Protein AF-A0A940P069-F1 (afdb_monomer)

Structure (mmCIF, N/CA/C/O backbone):
data_AF-A0A940P069-F1
#
_entry.id   AF-A0A940P069-F1
#
loop_
_atom_site.group_PDB
_atom_site.id
_atom_site.type_symbol
_atom_site.label_atom_id
_atom_site.label_alt_id
_atom_site.label_comp_id
_atom_site.label_asym_id
_atom_site.label_entity_id
_atom_site.label_seq_id
_atom_site.pdbx_PDB_ins_code
_atom_site.Cartn_x
_atom_site.Cartn_y
_atom_site.Cartn_z
_atom_site.occupancy
_atom_site.B_iso_or_equiv
_atom_site.auth_seq_id
_atom_site.auth_comp_id
_atom_site.auth_asym_id
_atom_site.auth_atom_id
_atom_site.pdbx_PDB_model_num
ATOM 1 N N . MET A 1 1 ? -41.173 27.209 -2.958 1.00 56.75 1 MET A N 1
ATOM 2 C CA . MET A 1 1 ? -40.436 26.795 -1.743 1.00 56.75 1 MET A CA 1
ATOM 3 C C . MET A 1 1 ? -39.091 26.261 -2.199 1.00 56.75 1 MET A C 1
ATOM 5 O O . MET A 1 1 ? -39.078 25.424 -3.093 1.00 56.75 1 MET A O 1
ATOM 9 N N . ALA A 1 2 ? -37.978 26.796 -1.698 1.00 67.75 2 ALA A N 1
ATOM 10 C CA . ALA A 1 2 ? -36.657 26.300 -2.080 1.00 67.75 2 ALA A CA 1
ATOM 11 C C . ALA A 1 2 ? -36.458 24.897 -1.489 1.00 67.75 2 ALA A C 1
ATOM 13 O O . ALA A 1 2 ? -36.618 24.716 -0.285 1.00 67.75 2 ALA A O 1
ATOM 14 N N . MET A 1 3 ? -36.148 23.907 -2.328 1.00 81.44 3 MET A N 1
ATOM 15 C CA . MET A 1 3 ? -35.826 22.562 -1.851 1.00 81.44 3 MET A CA 1
ATOM 16 C C . MET A 1 3 ? -34.442 22.586 -1.188 1.00 81.44 3 MET A C 1
ATOM 18 O O . MET A 1 3 ? -33.431 22.868 -1.840 1.00 81.44 3 MET A O 1
ATOM 22 N N . THR A 1 4 ? -34.396 22.307 0.113 1.00 90.19 4 THR A N 1
ATOM 23 C CA . THR A 1 4 ? -33.165 22.208 0.907 1.00 90.19 4 THR A CA 1
ATOM 24 C C . THR A 1 4 ? -32.932 20.762 1.351 1.00 90.19 4 THR A C 1
ATOM 26 O O . THR A 1 4 ? -33.864 19.968 1.470 1.00 90.19 4 THR A O 1
ATOM 29 N N . LYS A 1 5 ? -31.667 20.400 1.572 1.00 89.12 5 LYS A N 1
ATOM 30 C CA . LYS A 1 5 ? -31.227 19.139 2.190 1.00 89.12 5 LYS A CA 1
ATOM 31 C C . LYS A 1 5 ? -30.410 19.451 3.445 1.00 89.12 5 LYS A C 1
ATOM 33 O O . LYS A 1 5 ? -29.919 20.568 3.592 1.00 89.12 5 LYS A O 1
ATOM 38 N N . ARG A 1 6 ? -30.238 18.485 4.350 1.00 91.81 6 ARG A N 1
ATOM 39 C CA . ARG A 1 6 ? -29.298 18.625 5.476 1.00 91.81 6 ARG A CA 1
ATOM 40 C C . ARG A 1 6 ? -27.901 18.175 5.064 1.00 91.81 6 ARG A C 1
ATOM 42 O O . ARG A 1 6 ? -27.754 17.159 4.390 1.00 91.81 6 ARG A O 1
ATOM 49 N N . CYS A 1 7 ? -26.889 18.929 5.481 1.00 91.00 7 CYS A N 1
ATOM 50 C CA . CYS A 1 7 ? -25.493 18.536 5.353 1.00 91.00 7 CYS A CA 1
ATOM 51 C C . CYS A 1 7 ? -25.228 17.259 6.164 1.00 91.00 7 CYS A C 1
ATOM 53 O O . CYS A 1 7 ? -25.548 17.219 7.351 1.00 91.00 7 CYS A O 1
ATOM 55 N N . LYS A 1 8 ? -24.602 16.250 5.545 1.00 87.75 8 LYS A N 1
ATOM 56 C CA . LYS A 1 8 ? -24.243 14.979 6.207 1.00 87.75 8 LYS A CA 1
ATOM 57 C C . LYS A 1 8 ? -23.208 15.140 7.330 1.00 87.75 8 LYS A C 1
ATOM 59 O O . LYS A 1 8 ? -23.150 14.289 8.201 1.00 87.75 8 LYS A O 1
ATOM 64 N N . ASN A 1 9 ? -22.408 16.210 7.292 1.00 91.25 9 ASN A N 1
ATOM 65 C CA . ASN A 1 9 ? -21.343 16.452 8.267 1.00 91.25 9 ASN A CA 1
ATOM 66 C C . ASN A 1 9 ? -21.812 17.365 9.415 1.00 91.25 9 ASN A C 1
ATOM 68 O O . ASN A 1 9 ? -21.887 16.945 10.559 1.00 91.25 9 ASN A O 1
ATOM 72 N N . CYS A 1 10 ? -22.206 18.610 9.113 1.00 93.62 10 CYS A N 1
ATOM 73 C CA . CYS A 1 10 ? -22.556 19.599 10.145 1.00 93.62 10 CYS A CA 1
ATOM 74 C C . CYS A 1 10 ? -24.064 19.762 10.412 1.00 93.62 10 CYS A C 1
ATOM 76 O O . CYS A 1 10 ? -24.461 20.601 11.215 1.00 93.62 10 CYS A O 1
ATOM 78 N N . GLY A 1 11 ? -24.933 19.033 9.704 1.00 90.31 11 GLY A N 1
ATOM 79 C CA . GLY A 1 11 ? -26.385 19.056 9.929 1.00 90.31 11 GLY A CA 1
ATOM 80 C C . GLY A 1 11 ? -27.135 20.301 9.433 1.00 90.31 11 GLY A C 1
ATOM 81 O O . GLY A 1 11 ? -28.368 20.323 9.479 1.00 90.31 11 GLY A O 1
ATOM 82 N N . GLN A 1 12 ? -26.440 21.320 8.922 1.00 93.06 12 GLN A N 1
ATOM 83 C CA . GLN A 1 12 ? -27.069 22.559 8.456 1.00 93.06 12 GLN A CA 1
ATOM 84 C C . GLN A 1 12 ? -27.908 22.362 7.186 1.00 93.06 12 GLN A C 1
ATOM 86 O O . GLN A 1 12 ? -27.592 21.530 6.335 1.00 93.06 12 GLN A O 1
ATOM 91 N N . GLN A 1 13 ? -28.975 23.154 7.046 1.00 93.50 13 GLN A N 1
ATOM 92 C CA . GLN A 1 13 ? -29.781 23.198 5.828 1.00 93.50 13 GLN A CA 1
ATOM 93 C C . GLN A 1 13 ? -29.011 23.891 4.702 1.00 93.50 13 GLN A C 1
ATOM 95 O O . GLN A 1 13 ? -28.586 25.036 4.833 1.00 93.50 13 GLN A O 1
ATOM 100 N N . ILE A 1 14 ? -28.854 23.184 3.591 1.00 91.50 14 ILE A N 1
ATOM 101 C CA . ILE A 1 14 ? -28.134 23.617 2.395 1.00 91.50 14 ILE A CA 1
ATOM 102 C C . ILE A 1 14 ? -29.028 23.398 1.164 1.00 91.50 14 ILE A C 1
ATOM 104 O O . ILE A 1 14 ? -29.938 22.566 1.210 1.00 91.50 14 ILE A O 1
ATOM 108 N N . PRO A 1 15 ? -28.814 24.107 0.045 1.00 88.81 15 PRO A N 1
ATOM 109 C CA . PRO A 1 15 ? -29.609 23.881 -1.160 1.00 88.81 15 PRO A CA 1
ATOM 110 C C . PRO A 1 15 ? -29.412 22.454 -1.701 1.00 88.81 15 PRO A C 1
ATOM 112 O O . PRO A 1 15 ? -28.310 21.902 -1.638 1.00 88.81 15 PRO A O 1
ATOM 115 N N . PHE A 1 16 ? -30.475 21.842 -2.239 1.00 84.69 16 PHE A N 1
ATOM 116 C CA . PHE A 1 16 ? -30.477 20.427 -2.656 1.00 84.69 16 PHE A CA 1
ATOM 117 C C . PHE A 1 16 ? -29.347 20.081 -3.657 1.00 84.69 16 PHE A C 1
ATOM 119 O O . PHE A 1 16 ? -28.760 19.000 -3.586 1.00 84.69 16 PHE A O 1
ATOM 126 N N . GLY A 1 17 ? -28.955 21.038 -4.508 1.00 82.00 17 GLY A N 1
ATOM 127 C CA . GLY A 1 17 ? -27.870 20.907 -5.492 1.00 82.00 17 GLY A CA 1
ATOM 128 C C . GLY A 1 17 ? -26.460 21.282 -5.014 1.00 82.00 17 GLY A C 1
ATOM 129 O O . GLY A 1 17 ? -25.530 21.247 -5.815 1.00 82.00 17 GLY A O 1
ATOM 130 N N . ALA A 1 18 ? -26.261 21.654 -3.743 1.00 85.06 18 ALA A N 1
ATOM 131 C CA . ALA A 1 18 ? -24.928 21.995 -3.245 1.00 85.06 18 ALA A CA 1
ATOM 132 C C . ALA A 1 18 ? -23.994 20.775 -3.305 1.00 85.06 18 ALA A C 1
ATOM 134 O O . ALA A 1 18 ? -24.302 19.743 -2.697 1.00 85.06 18 ALA A O 1
ATOM 135 N N . LYS A 1 19 ? -22.865 20.915 -4.020 1.00 88.62 19 LYS A N 1
ATOM 136 C CA . LYS A 1 19 ? -21.765 19.933 -4.057 1.00 88.62 19 LYS A CA 1
ATOM 137 C C . LYS A 1 19 ? -20.900 19.990 -2.804 1.00 88.62 19 LYS A C 1
ATOM 139 O O . LYS A 1 19 ? -20.388 18.961 -2.391 1.00 88.62 19 LYS A O 1
ATOM 144 N N . ASN A 1 20 ? -20.792 21.159 -2.177 1.00 91.38 20 ASN A N 1
ATOM 145 C CA . ASN A 1 20 ? -20.028 21.383 -0.955 1.00 91.38 20 ASN A CA 1
ATOM 146 C C . ASN A 1 20 ? -20.900 22.142 0.043 1.00 91.38 20 ASN A C 1
ATOM 148 O O . ASN A 1 20 ? -21.711 22.989 -0.342 1.00 91.38 20 ASN A O 1
ATOM 152 N N . CYS A 1 21 ? -20.757 21.825 1.325 1.00 92.25 21 CYS A N 1
ATOM 153 C CA . CYS A 1 21 ? -21.440 22.554 2.381 1.00 92.25 21 CYS A CA 1
ATOM 154 C C . CYS A 1 21 ? -20.807 23.948 2.544 1.00 92.25 21 CYS A C 1
ATOM 156 O O . CYS A 1 21 ? -19.619 24.018 2.850 1.00 92.25 21 CYS A O 1
ATOM 158 N N . PRO A 1 22 ? -21.569 25.052 2.425 1.00 90.94 22 PRO A N 1
ATOM 159 C CA . PRO A 1 22 ? -21.029 26.400 2.602 1.00 90.94 22 PRO A CA 1
ATOM 160 C C . PRO A 1 22 ? -20.608 26.704 4.046 1.00 90.94 22 PRO A C 1
ATOM 162 O O . PRO A 1 22 ? -19.875 27.657 4.264 1.00 90.94 22 PRO A O 1
ATOM 165 N N . ASN A 1 23 ? -21.065 25.919 5.028 1.00 93.25 23 ASN A N 1
ATOM 166 C CA . ASN A 1 23 ? -20.698 26.126 6.429 1.00 93.25 23 ASN A CA 1
ATOM 167 C C . ASN A 1 23 ? -19.453 25.329 6.853 1.00 93.25 23 ASN A C 1
ATOM 169 O O . ASN A 1 23 ? -18.627 25.831 7.598 1.00 93.25 23 ASN A O 1
ATOM 173 N N . CYS A 1 24 ? -19.307 24.081 6.397 1.00 93.31 24 CYS A N 1
ATOM 174 C CA . CYS A 1 24 ? -18.240 23.193 6.881 1.00 93.31 24 CYS A CA 1
ATOM 175 C C . CYS A 1 24 ? -17.318 22.652 5.780 1.00 93.31 24 CYS A C 1
ATOM 177 O O . CYS A 1 24 ? -16.541 21.741 6.038 1.00 93.31 24 CYS A O 1
ATOM 179 N N . GLY A 1 25 ? -17.470 23.096 4.530 1.00 89.12 25 GLY A N 1
ATOM 180 C CA . GLY A 1 25 ? -16.648 22.675 3.385 1.00 89.12 25 GLY A CA 1
ATOM 181 C C . GLY A 1 25 ? -16.895 21.250 2.865 1.00 89.12 25 GLY A C 1
ATOM 182 O O . GLY A 1 25 ? -16.606 20.967 1.704 1.00 89.12 25 GLY A O 1
ATOM 183 N N . ALA A 1 26 ? -17.485 20.367 3.677 1.00 90.25 26 ALA A N 1
ATOM 184 C CA . ALA A 1 26 ? -17.661 18.951 3.352 1.00 90.25 26 ALA A CA 1
ATOM 185 C C . ALA A 1 26 ? -18.445 18.717 2.051 1.00 90.25 26 ALA A C 1
ATOM 187 O O . ALA A 1 26 ? -19.519 19.295 1.841 1.00 90.25 26 ALA A O 1
ATOM 188 N N . GLN A 1 27 ? -17.945 17.811 1.213 1.00 88.56 27 GLN A N 1
ATOM 189 C CA . GLN A 1 27 ? -18.572 17.434 -0.049 1.00 88.56 27 GLN A CA 1
ATOM 190 C C . GLN A 1 27 ? -19.879 16.656 0.184 1.00 88.56 27 GLN A C 1
ATOM 192 O O . GLN A 1 27 ? -20.005 15.840 1.094 1.00 88.56 27 GLN A O 1
ATOM 197 N N . GLN A 1 28 ? -20.890 16.942 -0.629 1.00 86.50 28 GLN A N 1
ATOM 198 C CA . GLN A 1 28 ? -22.255 16.437 -0.529 1.00 86.50 28 GLN A CA 1
ATOM 199 C C . GLN A 1 28 ? -22.619 15.732 -1.841 1.00 86.50 28 GLN A C 1
ATOM 201 O O . GLN A 1 28 ? -23.452 16.221 -2.608 1.00 86.50 28 GLN A O 1
ATOM 206 N N . SER A 1 29 ? -21.979 14.593 -2.124 1.00 73.88 29 SER A N 1
ATOM 207 C CA . SER A 1 29 ? -22.311 13.770 -3.292 1.00 73.88 29 SER A CA 1
ATOM 208 C C . SER A 1 29 ? -23.760 13.271 -3.188 1.00 73.88 29 SER A C 1
ATOM 210 O O . SER A 1 29 ? -24.195 12.708 -2.176 1.00 73.88 29 SER A O 1
ATOM 212 N N . SER A 1 30 ? -24.544 13.573 -4.223 1.00 62.81 30 SER A N 1
ATOM 213 C CA . SER A 1 30 ? -25.997 13.377 -4.276 1.00 62.81 30 SER A CA 1
ATOM 214 C C . SER A 1 30 ? -26.419 12.421 -5.388 1.00 62.81 30 SER A C 1
ATOM 216 O O . SER A 1 30 ? -27.476 12.615 -5.982 1.00 62.81 30 SER A O 1
ATOM 218 N N . PHE A 1 31 ? -25.603 11.414 -5.698 1.00 54.50 31 PHE A N 1
ATOM 219 C CA . PHE A 1 31 ? -25.987 10.396 -6.670 1.00 54.50 31 PHE A CA 1
ATOM 220 C C . PHE A 1 31 ? -26.530 9.153 -5.950 1.00 54.50 31 PHE A C 1
ATOM 222 O O . PHE A 1 31 ? -25.787 8.516 -5.202 1.00 54.50 31 PHE A O 1
ATOM 229 N N . PRO A 1 32 ? -27.818 8.804 -6.120 1.00 51.28 32 PRO A N 1
ATOM 230 C CA . PRO A 1 32 ? -28.366 7.555 -5.615 1.00 51.28 32 PRO A CA 1
ATOM 231 C C . PRO A 1 32 ? -27.865 6.405 -6.500 1.00 51.28 32 PRO A C 1
ATOM 233 O O . PRO A 1 32 ? -28.444 6.101 -7.540 1.00 51.28 32 PRO A O 1
ATOM 236 N N . ILE A 1 33 ? -26.778 5.757 -6.080 1.00 54.91 33 ILE A N 1
ATOM 237 C CA . ILE A 1 33 ? -26.143 4.621 -6.781 1.00 54.91 33 ILE A CA 1
ATOM 238 C C . ILE A 1 33 ? -27.115 3.423 -6.936 1.00 54.91 33 ILE A C 1
ATOM 240 O O . ILE A 1 33 ? -26.958 2.590 -7.825 1.00 54.91 33 ILE A O 1
ATOM 244 N N . GLY A 1 34 ? -28.194 3.375 -6.146 1.00 48.56 34 GLY A N 1
ATOM 245 C CA . GLY A 1 34 ? -29.148 2.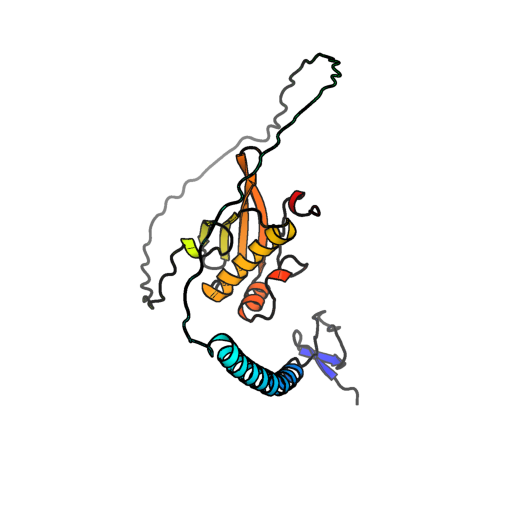261 -6.117 1.00 48.56 34 GLY A CA 1
ATOM 246 C C . GLY A 1 34 ? -30.014 2.042 -7.369 1.00 48.56 34 GLY A C 1
ATOM 247 O O . GLY A 1 34 ? -30.558 0.954 -7.518 1.00 48.56 34 GLY A O 1
ATOM 248 N N . CYS A 1 35 ? -30.155 3.009 -8.287 1.00 47.75 35 CYS A N 1
ATOM 249 C CA . CYS A 1 35 ? -31.007 2.830 -9.481 1.00 47.75 35 CYS A CA 1
ATOM 250 C C . CYS A 1 35 ? -30.290 2.232 -10.703 1.00 47.75 35 CYS A C 1
ATOM 252 O O . CYS A 1 35 ? -30.957 1.701 -11.587 1.00 47.75 35 CYS A O 1
ATOM 254 N N . ILE A 1 36 ? -28.955 2.282 -10.772 1.00 51.97 36 ILE A N 1
ATOM 255 C CA . ILE A 1 36 ? -28.220 1.775 -11.948 1.00 51.97 36 ILE A CA 1
ATOM 256 C C . ILE A 1 36 ? -28.041 0.249 -11.859 1.00 51.97 36 ILE A C 1
ATOM 258 O O . ILE A 1 36 ? -28.160 -0.454 -12.861 1.00 51.97 36 ILE A O 1
ATOM 262 N N . ILE A 1 37 ? -27.869 -0.282 -10.644 1.00 52.88 37 ILE A N 1
ATOM 263 C CA . ILE A 1 37 ? -27.669 -1.721 -10.406 1.00 52.88 37 ILE A CA 1
ATOM 264 C C . ILE A 1 37 ? -28.946 -2.523 -10.721 1.00 52.88 37 ILE A C 1
ATOM 266 O O . ILE A 1 37 ? -28.871 -3.602 -11.305 1.00 52.88 37 ILE A O 1
ATOM 270 N N . ALA A 1 38 ? -30.131 -1.967 -10.439 1.00 51.09 38 ALA A N 1
ATOM 271 C CA . ALA A 1 38 ? -31.405 -2.626 -10.740 1.00 51.09 38 ALA A CA 1
ATOM 272 C C . ALA A 1 38 ? -31.657 -2.807 -12.253 1.00 51.09 38 ALA A C 1
ATOM 274 O O . ALA A 1 38 ? -32.272 -3.792 -12.658 1.00 51.09 38 ALA A O 1
ATOM 275 N N . LEU A 1 39 ? -31.155 -1.897 -13.098 1.00 51.94 39 LEU A N 1
ATOM 276 C CA . LEU A 1 39 ? -31.305 -1.994 -14.556 1.00 51.94 39 LEU A CA 1
ATOM 277 C C . LEU A 1 39 ? -30.260 -2.914 -15.207 1.00 51.94 39 LEU A C 1
ATOM 279 O O . LEU A 1 39 ? -30.564 -3.553 -16.213 1.00 51.94 39 LEU A O 1
ATOM 283 N N . ALA A 1 40 ? -29.064 -3.045 -14.625 1.00 53.38 40 ALA A N 1
ATOM 284 C CA . ALA A 1 40 ? -28.020 -3.932 -15.147 1.00 53.38 40 ALA A CA 1
ATOM 285 C C . ALA A 1 40 ? -28.358 -5.427 -14.962 1.00 53.38 40 ALA A C 1
ATOM 287 O O . ALA A 1 40 ? -28.120 -6.236 -15.860 1.00 53.38 40 ALA A O 1
ATOM 288 N N . ILE A 1 41 ? -28.977 -5.799 -13.835 1.00 56.75 41 ILE A N 1
ATOM 289 C CA . ILE A 1 41 ? -29.299 -7.204 -13.519 1.00 56.75 41 ILE A CA 1
ATOM 290 C C . ILE A 1 41 ? -30.417 -7.749 -14.428 1.00 56.75 41 ILE A C 1
ATOM 292 O O . ILE A 1 41 ? -30.358 -8.901 -14.858 1.00 56.75 41 ILE A O 1
ATOM 296 N N . ALA A 1 42 ? -31.401 -6.922 -14.795 1.00 58.31 42 ALA A N 1
ATOM 297 C CA . ALA A 1 42 ? -32.500 -7.339 -15.671 1.00 58.31 42 ALA A CA 1
ATOM 298 C C . ALA A 1 42 ? -32.050 -7.630 -17.119 1.00 58.31 42 ALA A C 1
ATOM 300 O O . ALA A 1 42 ? -32.645 -8.474 -17.787 1.00 58.31 42 ALA A O 1
ATOM 301 N N . ALA A 1 43 ? -30.986 -6.972 -17.597 1.00 58.25 43 ALA A N 1
ATOM 302 C CA . ALA A 1 43 ? -30.452 -7.173 -18.946 1.00 58.25 43 ALA A CA 1
ATOM 303 C C . ALA A 1 43 ? -29.447 -8.338 -19.044 1.00 58.25 43 ALA A C 1
ATOM 305 O O . ALA A 1 43 ? -29.304 -8.927 -20.113 1.00 58.25 43 ALA A O 1
ATOM 306 N N . ALA A 1 44 ? -28.775 -8.710 -17.947 1.00 61.28 44 ALA A N 1
ATOM 307 C CA . ALA A 1 44 ? -27.755 -9.764 -17.950 1.00 61.28 44 ALA A CA 1
ATOM 308 C C . ALA A 1 44 ? -28.340 -11.191 -17.978 1.00 61.28 44 ALA A C 1
ATOM 310 O O . ALA A 1 44 ? -27.784 -12.074 -18.632 1.00 61.28 44 ALA A O 1
ATOM 311 N N . LEU A 1 45 ? -29.486 -11.423 -17.327 1.00 70.75 45 LEU A N 1
ATOM 312 C CA . LEU A 1 45 ? -30.131 -12.743 -17.256 1.00 70.75 45 LEU A CA 1
ATOM 313 C C . LEU A 1 45 ? -30.478 -13.367 -18.628 1.00 70.75 45 LEU A C 1
ATOM 315 O O . LEU A 1 45 ? -30.149 -14.538 -18.832 1.00 70.75 45 LEU A O 1
ATOM 319 N N . PRO A 1 46 ? -31.075 -12.646 -19.602 1.00 73.75 46 PRO A N 1
ATOM 320 C CA . PRO A 1 46 ? -31.337 -13.224 -20.923 1.00 73.75 46 PRO A CA 1
ATOM 321 C C . PRO A 1 46 ? -30.057 -13.462 -21.745 1.00 73.75 46 PRO A C 1
ATOM 323 O O . PRO A 1 46 ? -30.009 -14.409 -22.530 1.00 73.75 46 PRO A O 1
ATOM 326 N N . ILE A 1 47 ? -29.005 -12.657 -21.548 1.00 78.81 47 ILE A N 1
ATOM 327 C CA . ILE A 1 47 ? -27.724 -12.796 -22.264 1.00 78.81 47 ILE A CA 1
ATOM 328 C C . ILE A 1 47 ? -26.977 -14.050 -21.790 1.00 78.81 47 ILE A C 1
ATOM 330 O O . ILE A 1 47 ? -26.487 -14.826 -22.611 1.00 78.81 47 ILE A O 1
ATOM 334 N N . ILE A 1 48 ? -26.953 -14.296 -20.477 1.00 81.19 48 ILE A N 1
ATOM 335 C CA . ILE A 1 48 ? -26.344 -15.498 -19.888 1.00 81.19 48 ILE A CA 1
ATOM 336 C C . ILE A 1 48 ? -27.095 -16.760 -20.343 1.00 81.19 48 ILE A C 1
ATOM 338 O O . ILE A 1 48 ? -26.465 -17.756 -20.698 1.00 81.19 48 ILE A O 1
ATOM 342 N N . PHE A 1 49 ? -28.430 -16.717 -20.414 1.00 79.75 49 PHE A N 1
ATOM 343 C CA . PHE A 1 49 ? -29.230 -17.850 -20.892 1.00 79.75 49 PHE A CA 1
ATOM 344 C C . PHE A 1 49 ? -28.963 -18.183 -22.370 1.00 79.75 49 PHE A C 1
ATOM 346 O O . PHE A 1 49 ? -28.805 -19.353 -22.718 1.00 79.75 49 PHE A O 1
ATOM 353 N N . LEU A 1 50 ? -28.834 -17.171 -23.239 1.00 81.94 50 LEU A N 1
ATOM 354 C CA . LEU A 1 50 ? -28.469 -17.384 -24.645 1.00 81.94 50 LEU A CA 1
ATOM 355 C C . LEU A 1 50 ? -27.054 -17.962 -24.797 1.00 81.94 50 LEU A C 1
ATOM 357 O O . LEU A 1 50 ? -26.864 -18.882 -25.592 1.00 81.94 50 LEU A O 1
ATOM 361 N N . ALA A 1 51 ? -26.081 -17.493 -24.011 1.00 81.69 51 ALA A N 1
ATOM 362 C CA . ALA A 1 51 ? -24.713 -18.014 -24.053 1.00 81.69 51 ALA A CA 1
ATOM 363 C C . ALA A 1 51 ? -24.642 -19.515 -23.703 1.00 81.69 51 ALA A C 1
ATOM 365 O O . ALA A 1 51 ? -23.925 -20.262 -24.3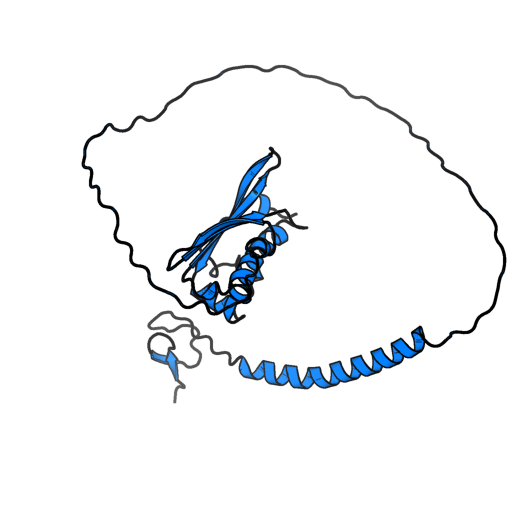67 1.00 81.69 51 ALA A O 1
ATOM 366 N N . ILE A 1 52 ? -25.433 -19.980 -22.728 1.00 83.31 52 ILE A N 1
ATOM 367 C CA . ILE A 1 52 ? -25.487 -21.399 -22.330 1.00 83.31 52 ILE A CA 1
ATOM 368 C C . ILE A 1 52 ? -26.053 -22.279 -23.457 1.00 83.31 52 ILE A C 1
ATOM 370 O O . ILE A 1 52 ? -25.516 -23.358 -23.718 1.00 83.31 52 ILE A O 1
ATOM 374 N N . ILE A 1 53 ? -27.091 -21.820 -24.168 1.00 81.06 53 ILE A N 1
ATOM 375 C CA . ILE A 1 53 ? -27.663 -22.561 -25.308 1.00 81.06 53 ILE A CA 1
ATOM 376 C C . ILE A 1 53 ? -26.630 -22.698 -26.434 1.00 81.06 53 ILE A C 1
ATOM 378 O O . ILE A 1 53 ? -26.458 -23.787 -26.987 1.00 81.06 53 ILE A O 1
ATOM 382 N N . PHE A 1 54 ? -25.906 -21.620 -26.748 1.00 78.12 54 PHE A N 1
ATOM 383 C CA . PHE A 1 54 ? -24.844 -21.661 -27.755 1.00 78.12 54 PHE A CA 1
ATOM 384 C C . PHE A 1 54 ? -23.701 -22.597 -27.351 1.00 78.12 54 PHE A C 1
ATOM 386 O O . PHE A 1 54 ? -23.226 -23.364 -28.188 1.00 78.12 54 PHE A O 1
ATOM 393 N N . PHE A 1 55 ? -23.299 -22.600 -26.078 1.00 79.56 55 PHE A N 1
ATOM 394 C CA . PHE A 1 55 ? -22.223 -23.465 -25.591 1.00 79.56 55 PHE A CA 1
ATOM 395 C C . PHE A 1 55 ? -22.595 -24.958 -25.661 1.00 79.56 55 PHE A C 1
ATOM 397 O O . PHE A 1 55 ? -21.788 -25.778 -26.098 1.00 79.56 55 PHE A O 1
ATOM 404 N N . ALA A 1 56 ? -23.838 -25.319 -25.321 1.00 72.88 56 ALA A N 1
ATOM 405 C CA . ALA A 1 56 ? -24.326 -26.699 -25.422 1.00 72.88 56 ALA A CA 1
ATOM 406 C C . ALA A 1 56 ? -24.394 -27.206 -26.879 1.00 72.88 56 ALA A C 1
ATOM 408 O O . ALA A 1 56 ? -24.048 -28.359 -27.163 1.00 72.88 56 ALA A O 1
ATOM 409 N N . ALA A 1 57 ? -24.782 -26.341 -27.822 1.00 68.94 57 ALA A N 1
ATOM 410 C CA . ALA A 1 57 ? -24.755 -26.665 -29.247 1.00 68.94 57 ALA A CA 1
ATOM 411 C C . ALA A 1 57 ? -23.315 -26.822 -29.775 1.00 68.94 57 ALA A C 1
ATOM 413 O O . ALA A 1 57 ? -23.046 -27.729 -30.563 1.00 68.94 57 ALA A O 1
ATOM 414 N N . PHE A 1 58 ? -22.375 -26.000 -29.297 1.00 69.81 58 PHE A N 1
ATOM 415 C CA . PHE A 1 58 ? -20.969 -26.053 -29.712 1.00 69.81 58 PHE A CA 1
ATOM 416 C C . PHE A 1 58 ? -20.265 -27.341 -29.260 1.00 69.81 58 PHE A C 1
ATOM 418 O O . PHE A 1 58 ? -19.544 -27.959 -30.044 1.00 69.81 58 PHE A O 1
ATOM 425 N N . ILE A 1 59 ? -20.531 -27.807 -28.033 1.00 68.94 59 ILE A N 1
ATOM 426 C CA . ILE A 1 59 ? -19.987 -29.083 -27.531 1.00 68.94 59 ILE A CA 1
ATOM 427 C C . ILE A 1 59 ? -20.474 -30.268 -28.384 1.00 68.94 59 ILE A C 1
ATOM 429 O O . ILE A 1 59 ? -19.703 -31.188 -28.660 1.00 68.94 59 ILE A O 1
ATOM 433 N N . SER A 1 60 ? -21.714 -30.221 -28.881 1.00 58.84 60 SER A N 1
ATOM 434 C CA . SER A 1 60 ? -22.277 -31.285 -29.728 1.00 58.84 60 SER A CA 1
ATOM 435 C C . SER A 1 60 ? -21.628 -31.365 -31.119 1.00 58.84 60 SER A C 1
ATOM 437 O O . SER A 1 60 ? -21.582 -32.444 -31.706 1.00 58.84 60 SER A O 1
ATOM 439 N N . VAL A 1 61 ? -21.082 -30.258 -31.639 1.00 63.34 61 VAL A N 1
ATOM 440 C CA . VAL A 1 61 ? -20.350 -30.232 -32.922 1.00 63.34 61 VAL A CA 1
ATOM 441 C C . VAL A 1 61 ? -18.913 -30.740 -32.763 1.00 63.34 61 VAL A C 1
ATOM 443 O O . VAL A 1 61 ? -18.399 -31.398 -33.663 1.00 63.34 61 VAL A O 1
ATOM 446 N N . ILE A 1 62 ? -18.269 -30.487 -31.619 1.00 64.50 62 ILE A N 1
ATOM 447 C CA . ILE A 1 62 ? -16.863 -30.868 -31.395 1.00 64.50 62 ILE A CA 1
ATOM 448 C C . ILE A 1 62 ? -16.730 -32.361 -31.029 1.00 64.50 62 ILE A C 1
ATOM 450 O O . ILE A 1 62 ? -15.765 -33.002 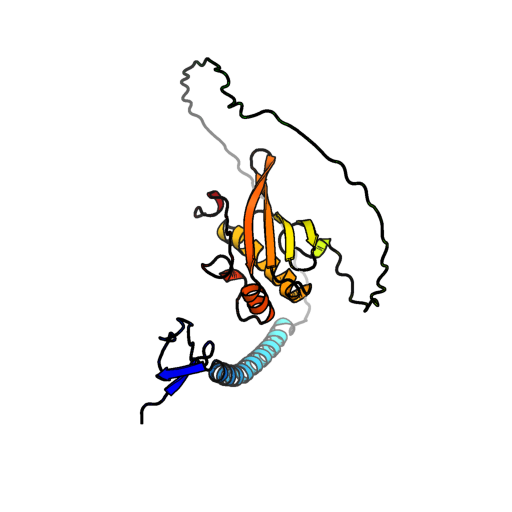-31.435 1.00 64.50 62 ILE A O 1
ATOM 454 N N . PHE A 1 63 ? -17.696 -32.944 -30.305 1.00 59.06 63 PHE A N 1
ATOM 455 C CA . PHE A 1 63 ? -17.627 -34.343 -29.836 1.00 59.06 63 PHE A CA 1
ATOM 456 C C . PHE A 1 63 ? -18.472 -35.349 -30.639 1.00 59.06 63 PHE A C 1
ATOM 458 O O . PHE A 1 63 ? -18.505 -36.537 -30.316 1.00 59.06 63 PHE A O 1
ATOM 465 N N . GLY A 1 64 ? -19.133 -34.905 -31.708 1.00 50.84 64 GLY A N 1
ATOM 466 C CA . GLY A 1 64 ? -20.027 -35.718 -32.530 1.00 50.84 64 GLY A CA 1
ATOM 467 C C . GLY A 1 64 ? -19.427 -36.206 -33.850 1.00 50.84 64 GLY A C 1
ATOM 468 O O . GLY A 1 64 ? -20.016 -35.936 -34.890 1.00 50.84 64 GLY A O 1
ATOM 469 N N . ASN A 1 65 ? -18.293 -36.921 -33.841 1.00 46.91 65 ASN A N 1
ATOM 470 C CA . ASN A 1 65 ? -17.977 -37.900 -34.899 1.00 46.91 65 ASN A CA 1
ATOM 471 C C . ASN A 1 65 ? -16.812 -38.830 -34.515 1.00 46.91 65 ASN A C 1
ATOM 473 O O . ASN A 1 65 ? -15.662 -38.645 -34.906 1.00 46.91 65 ASN A O 1
ATOM 477 N N . SER A 1 66 ? -17.119 -39.883 -33.759 1.00 54.97 66 SER A N 1
ATOM 478 C CA . SER A 1 66 ? -16.234 -41.037 -33.597 1.00 54.97 66 SER A CA 1
ATOM 479 C C . SER A 1 66 ? -16.615 -42.101 -34.627 1.00 54.97 66 SER A C 1
ATOM 481 O O . SER A 1 66 ? -17.499 -42.923 -34.383 1.00 54.97 66 SER A O 1
ATOM 483 N N . LYS A 1 67 ? -15.945 -42.121 -35.784 1.00 41.19 67 LYS A N 1
ATOM 484 C CA . LYS A 1 67 ? -15.863 -43.341 -36.595 1.00 41.19 67 LYS A CA 1
ATOM 485 C C . LYS A 1 67 ? -14.496 -43.468 -37.265 1.00 41.19 67 LYS A C 1
ATOM 487 O O . LYS A 1 67 ? -14.078 -42.627 -38.048 1.00 41.19 67 LYS A O 1
ATOM 492 N N . SER A 1 68 ? -13.834 -44.543 -36.854 1.00 46.88 68 SER A N 1
ATOM 493 C CA . SER A 1 68 ? -12.575 -45.127 -37.314 1.00 46.88 68 SER A CA 1
ATOM 494 C C . SER A 1 68 ? -12.470 -45.288 -38.838 1.00 46.88 68 SER A C 1
ATOM 496 O O . SER A 1 68 ? -13.457 -45.665 -39.465 1.00 46.88 68 SER A O 1
ATOM 498 N N . SER A 1 69 ? -11.264 -45.060 -39.382 1.00 37.44 69 SER A N 1
ATOM 499 C CA . SER A 1 69 ? -10.618 -45.802 -40.491 1.00 37.44 69 SER A CA 1
ATOM 500 C C . SER A 1 69 ? -9.212 -45.199 -40.693 1.00 37.44 69 SER A C 1
ATOM 502 O O . SER A 1 69 ? -9.094 -44.012 -40.966 1.00 37.44 69 SER A O 1
ATOM 504 N N . GLU A 1 70 ? -8.141 -45.844 -40.233 1.00 40.44 70 GLU A N 1
ATOM 505 C CA . GLU A 1 70 ? -7.262 -46.751 -40.998 1.00 40.44 70 GLU A CA 1
ATOM 506 C C . GLU A 1 70 ? -6.249 -46.035 -41.932 1.00 40.44 70 GLU A C 1
ATOM 508 O O . GLU A 1 70 ? -6.609 -45.454 -42.947 1.00 40.44 70 GLU A O 1
ATOM 513 N N . THR A 1 71 ? -4.975 -46.107 -41.514 1.00 36.28 71 THR A N 1
ATOM 514 C CA . THR A 1 71 ? -3.723 -46.324 -42.275 1.00 36.28 71 THR A CA 1
ATOM 515 C C . THR A 1 71 ? -3.514 -45.643 -43.634 1.00 36.28 71 THR A C 1
ATOM 517 O O . THR A 1 71 ? -4.164 -46.010 -44.601 1.00 36.28 71 THR A O 1
ATOM 520 N N . THR A 1 72 ? -2.449 -44.832 -43.769 1.00 32.59 72 THR A N 1
ATOM 521 C CA . THR A 1 72 ? -1.482 -44.883 -44.898 1.00 32.59 72 THR A CA 1
ATOM 522 C C . THR A 1 72 ? -0.151 -44.214 -44.498 1.00 32.59 72 THR A C 1
ATOM 524 O O . THR A 1 72 ? -0.111 -43.268 -43.718 1.00 32.59 72 THR A O 1
ATOM 527 N N . SER A 1 73 ? 0.933 -44.798 -45.000 1.00 37.62 73 SER A N 1
ATOM 528 C CA . SER A 1 73 ? 2.359 -44.673 -44.693 1.00 37.62 73 SER A CA 1
ATOM 529 C C . SER A 1 73 ? 3.086 -43.382 -45.126 1.00 37.62 73 SER A C 1
ATOM 531 O O . SER A 1 73 ? 2.772 -42.790 -46.152 1.00 37.62 73 SER A O 1
ATOM 533 N N . LEU A 1 74 ? 4.140 -43.075 -44.352 1.00 54.38 74 LEU A N 1
ATOM 534 C CA . LEU A 1 74 ? 5.349 -42.244 -44.584 1.00 54.38 74 LEU A CA 1
ATOM 535 C C . LEU A 1 74 ? 6.038 -42.496 -45.963 1.00 54.38 74 LEU A C 1
ATOM 537 O O . LEU A 1 74 ? 5.741 -43.545 -46.542 1.00 54.38 74 LEU A O 1
ATOM 541 N N . PRO A 1 75 ? 6.998 -41.664 -46.468 1.00 50.50 75 PRO A N 1
ATOM 542 C CA . PRO A 1 75 ? 8.029 -40.981 -45.662 1.00 50.50 75 PRO A CA 1
ATOM 543 C C . PRO A 1 75 ? 8.610 -39.623 -46.146 1.00 50.50 75 PRO A C 1
ATOM 545 O O . PRO A 1 75 ? 8.366 -39.161 -47.251 1.00 50.50 75 PRO A O 1
ATOM 548 N N . ASP A 1 76 ? 9.422 -39.053 -45.243 1.00 35.06 76 ASP A N 1
ATOM 549 C CA . ASP A 1 76 ? 10.714 -38.374 -45.465 1.00 35.06 76 ASP A CA 1
ATOM 550 C C . ASP A 1 76 ? 10.789 -37.188 -46.445 1.00 35.06 76 ASP A C 1
ATOM 552 O O . ASP A 1 76 ? 10.809 -37.340 -47.662 1.00 35.06 76 ASP A O 1
ATOM 556 N N . SER A 1 77 ? 10.982 -35.995 -45.877 1.00 44.66 77 SER A N 1
ATOM 557 C CA . SER A 1 77 ? 11.918 -35.036 -46.458 1.00 44.66 77 SER A CA 1
ATOM 558 C C . SER A 1 77 ? 12.589 -34.249 -45.337 1.00 44.66 77 SER A C 1
ATOM 560 O O . SER A 1 77 ? 12.096 -33.241 -44.836 1.00 44.66 77 SER A O 1
ATOM 562 N N . SER A 1 78 ? 13.732 -34.780 -44.929 1.00 46.44 78 SER A N 1
ATOM 563 C CA . SER A 1 78 ? 14.886 -34.020 -44.454 1.00 46.44 78 SER A CA 1
ATOM 564 C C . SER A 1 78 ? 15.342 -32.969 -45.487 1.00 46.44 78 SER A C 1
ATOM 566 O O . SER A 1 78 ? 14.952 -33.063 -46.651 1.00 46.44 78 SER A O 1
ATOM 568 N N . ILE A 1 79 ? 16.201 -32.032 -45.035 1.00 42.94 79 ILE A N 1
ATOM 569 C CA . ILE A 1 79 ? 17.059 -31.053 -45.763 1.00 42.94 79 ILE A CA 1
ATOM 570 C C . ILE A 1 79 ? 16.697 -29.592 -45.431 1.00 42.94 79 ILE A C 1
ATOM 572 O O . ILE A 1 79 ? 15.540 -29.216 -45.527 1.00 42.94 79 ILE A O 1
ATOM 576 N N . VAL A 1 80 ? 17.602 -28.671 -45.075 1.00 41.62 80 VAL A N 1
ATOM 577 C CA . VAL A 1 80 ? 19.046 -28.665 -44.760 1.00 41.62 80 VAL A CA 1
ATOM 578 C C . VAL A 1 80 ? 19.313 -27.332 -44.039 1.00 41.62 80 VAL A C 1
ATOM 580 O O . VAL A 1 80 ? 18.731 -26.304 -44.375 1.00 41.62 80 VAL A O 1
ATOM 583 N N . ILE A 1 81 ? 20.216 -27.369 -43.062 1.00 45.66 81 ILE A N 1
ATOM 584 C CA . ILE A 1 81 ? 20.881 -26.216 -42.444 1.00 45.66 81 ILE A CA 1
ATOM 585 C C . ILE A 1 81 ? 21.799 -25.552 -43.480 1.00 45.66 81 ILE A C 1
ATOM 587 O O . ILE A 1 81 ? 22.655 -26.236 -44.035 1.00 45.66 81 ILE A O 1
ATOM 591 N N . GLN A 1 82 ? 21.708 -24.235 -43.674 1.00 44.94 82 GLN A N 1
ATOM 592 C CA . GLN A 1 82 ? 22.831 -23.455 -44.203 1.00 44.94 82 GLN A CA 1
ATOM 593 C C . GLN A 1 82 ? 23.106 -22.236 -43.327 1.00 44.94 82 GLN A C 1
ATOM 595 O O . GLN A 1 82 ? 22.373 -21.252 -43.302 1.00 44.94 82 GLN A O 1
ATOM 600 N N . THR A 1 83 ? 24.191 -22.397 -42.583 1.00 38.28 83 THR A N 1
ATOM 601 C CA . THR A 1 83 ? 25.099 -21.390 -42.055 1.00 38.28 83 THR A CA 1
ATOM 602 C C . THR A 1 83 ? 25.807 -20.690 -43.215 1.00 38.28 83 THR A C 1
ATOM 604 O O . THR A 1 83 ? 26.320 -21.394 -44.076 1.00 38.28 83 THR A O 1
ATOM 607 N N . GLU A 1 84 ? 25.941 -19.364 -43.182 1.00 47.66 84 GLU A N 1
ATOM 608 C CA . GLU A 1 84 ? 27.232 -18.723 -43.474 1.00 47.66 84 GLU A CA 1
ATOM 609 C C . GLU A 1 84 ? 27.326 -17.345 -42.784 1.00 47.66 84 GLU A C 1
ATOM 611 O O . GLU A 1 84 ? 26.402 -16.537 -42.907 1.00 47.66 84 GLU A O 1
ATOM 616 N N . PRO A 1 85 ? 28.398 -17.105 -42.007 1.00 54.25 85 PRO A N 1
ATOM 617 C CA . PRO A 1 85 ? 28.783 -15.823 -41.427 1.00 54.25 85 PRO A CA 1
ATOM 618 C C . PRO A 1 85 ? 29.907 -15.176 -42.249 1.00 54.25 85 PRO A C 1
ATOM 620 O O . PRO A 1 85 ? 30.757 -15.897 -42.739 1.00 54.25 85 PRO A O 1
ATOM 623 N N . GLU A 1 86 ? 29.952 -13.849 -42.340 1.00 43.69 86 GLU A N 1
ATOM 624 C CA . GLU A 1 86 ? 31.106 -13.016 -42.756 1.00 43.69 86 GLU A CA 1
ATOM 625 C C . GLU A 1 86 ? 30.593 -11.557 -42.815 1.00 43.69 86 GLU A C 1
ATOM 627 O O . GLU A 1 86 ? 29.422 -11.340 -43.114 1.00 43.69 86 GLU A O 1
ATOM 632 N N . THR A 1 87 ? 31.332 -10.477 -42.568 1.00 39.34 87 THR A N 1
ATOM 633 C CA . THR A 1 87 ? 32.729 -10.256 -42.190 1.00 39.34 87 THR A CA 1
ATOM 634 C C . THR A 1 87 ? 32.854 -8.771 -41.815 1.00 39.34 87 THR A C 1
ATOM 636 O O . THR A 1 87 ? 32.119 -7.938 -42.341 1.00 39.34 87 THR A O 1
ATOM 639 N N . GLU A 1 88 ? 33.724 -8.523 -40.832 1.00 42.47 88 GLU A N 1
ATOM 640 C CA . GLU A 1 88 ? 34.582 -7.358 -40.539 1.00 42.47 88 GLU A CA 1
ATOM 641 C C . GLU A 1 88 ? 34.223 -5.969 -41.113 1.00 42.47 88 GLU A C 1
ATOM 643 O O . GLU A 1 88 ? 33.996 -5.807 -42.301 1.00 42.47 88 GLU A O 1
ATOM 648 N N . GLU A 1 89 ? 34.316 -4.921 -40.284 1.00 50.16 89 GLU A N 1
ATOM 649 C CA . GLU A 1 89 ? 35.514 -4.069 -40.286 1.00 50.16 89 GLU A CA 1
ATOM 650 C C . GLU A 1 89 ? 35.664 -3.271 -38.978 1.00 50.16 89 GLU A C 1
ATOM 652 O O . GLU A 1 89 ? 34.718 -2.918 -38.274 1.00 50.16 89 GLU A O 1
ATOM 657 N N . ILE A 1 90 ? 36.938 -3.074 -38.670 1.00 41.09 90 ILE A N 1
ATOM 658 C CA . ILE A 1 90 ? 37.589 -2.484 -37.508 1.00 41.09 90 ILE A CA 1
ATOM 659 C C . ILE A 1 90 ? 37.462 -0.955 -37.527 1.00 41.09 90 ILE A C 1
ATOM 661 O O . ILE A 1 90 ? 37.659 -0.341 -38.569 1.00 41.09 90 ILE A O 1
ATOM 665 N N . THR A 1 91 ? 37.298 -0.309 -36.368 1.00 44.91 91 THR A N 1
ATOM 666 C CA . THR A 1 91 ? 37.973 0.978 -36.102 1.00 44.91 91 THR A CA 1
ATOM 667 C C . THR A 1 91 ? 38.270 1.121 -34.608 1.00 44.91 91 THR A C 1
ATOM 669 O O . THR A 1 91 ? 37.373 1.215 -33.773 1.00 44.91 91 THR A O 1
ATOM 672 N N . THR A 1 92 ? 39.564 1.110 -34.311 1.00 41.50 92 THR A N 1
ATOM 673 C CA . THR A 1 92 ? 40.233 1.466 -33.055 1.00 41.50 92 THR A CA 1
ATOM 674 C C . THR A 1 92 ? 40.551 2.961 -33.080 1.00 41.50 92 THR A C 1
ATOM 676 O O . THR A 1 92 ? 40.966 3.399 -34.141 1.00 41.50 92 THR A O 1
ATOM 679 N N . GLU A 1 93 ? 40.411 3.686 -31.959 1.00 55.41 93 GLU A N 1
ATOM 680 C CA . GLU A 1 93 ? 41.348 4.697 -31.388 1.00 55.41 93 GLU A CA 1
ATOM 681 C C . GLU A 1 93 ? 40.859 4.997 -29.948 1.00 55.41 93 GLU A C 1
ATOM 683 O O . GLU A 1 93 ? 39.768 5.524 -29.749 1.00 55.41 93 GLU A O 1
ATOM 688 N N . GLU A 1 94 ? 41.407 4.335 -28.924 1.00 46.09 94 GLU A N 1
ATOM 689 C CA . GLU A 1 94 ? 42.377 4.863 -27.937 1.00 46.09 94 GLU A CA 1
ATOM 690 C C . GLU A 1 94 ? 42.398 6.382 -27.681 1.00 46.09 94 GLU A C 1
ATOM 692 O O . GLU A 1 94 ? 42.691 7.162 -28.578 1.00 46.09 94 GLU A O 1
ATOM 697 N N . THR A 1 95 ? 42.195 6.771 -26.412 1.00 45.34 95 THR A N 1
ATOM 698 C CA . THR A 1 95 ? 42.947 7.776 -25.612 1.00 45.34 95 THR A CA 1
ATOM 699 C C . THR A 1 95 ? 42.294 7.763 -24.206 1.00 45.34 95 THR A C 1
ATOM 701 O O . THR A 1 95 ? 41.108 8.056 -24.116 1.00 45.34 95 THR A O 1
ATOM 704 N N . THR A 1 96 ? 42.847 7.255 -23.095 1.00 39.50 96 THR A N 1
ATOM 705 C CA . THR A 1 96 ? 44.152 7.411 -22.411 1.00 39.50 96 THR A CA 1
ATOM 706 C C . THR A 1 96 ? 44.146 8.550 -21.366 1.00 39.50 96 THR A C 1
ATOM 708 O O . THR A 1 96 ? 44.110 9.723 -21.718 1.00 39.50 96 THR A O 1
ATOM 711 N N . GLU A 1 97 ? 44.236 8.106 -20.097 1.00 47.59 97 GLU A N 1
ATOM 712 C CA . GLU A 1 97 ? 44.774 8.728 -18.856 1.00 47.59 97 GLU A CA 1
ATOM 713 C C . GLU A 1 97 ? 43.823 9.471 -17.875 1.00 47.59 97 GLU A C 1
ATOM 715 O O . GLU A 1 97 ? 43.448 10.628 -18.047 1.00 47.59 97 GLU A O 1
ATOM 720 N N . GLU A 1 98 ? 43.527 8.751 -16.776 1.00 48.38 98 GLU A N 1
ATOM 721 C CA . GLU A 1 98 ? 43.507 9.170 -15.348 1.00 48.38 98 GLU A CA 1
ATOM 722 C C . GLU A 1 98 ? 44.782 9.974 -14.934 1.00 48.38 98 GLU A C 1
ATOM 724 O O . GLU A 1 98 ? 45.665 10.089 -15.779 1.00 48.38 98 GLU A O 1
ATOM 729 N N . PRO A 1 99 ? 45.005 10.488 -13.687 1.00 55.16 99 PRO A N 1
ATOM 730 C CA . PRO A 1 99 ? 44.376 10.162 -12.388 1.00 55.16 99 PRO A CA 1
ATOM 731 C C . PRO A 1 99 ? 44.116 11.381 -11.450 1.00 55.16 99 PRO A C 1
ATOM 733 O O . PRO A 1 99 ? 44.411 12.528 -11.782 1.00 55.16 99 PRO A O 1
ATOM 736 N N . THR A 1 100 ? 43.768 11.076 -10.183 1.00 35.16 100 THR A N 1
ATOM 737 C CA . THR A 1 100 ? 44.102 11.842 -8.943 1.00 35.16 100 THR A CA 1
ATOM 738 C C . THR A 1 100 ? 43.249 13.103 -8.646 1.00 35.16 100 THR A C 1
ATOM 740 O O . THR A 1 100 ? 42.872 13.822 -9.554 1.00 35.16 100 THR A O 1
ATOM 743 N N . GLU A 1 101 ? 42.841 13.468 -7.420 1.00 48.38 101 GLU A N 1
ATOM 744 C CA . GLU A 1 101 ? 43.254 13.142 -6.046 1.00 48.38 101 GLU A CA 1
ATOM 745 C C . GLU A 1 101 ? 42.061 13.125 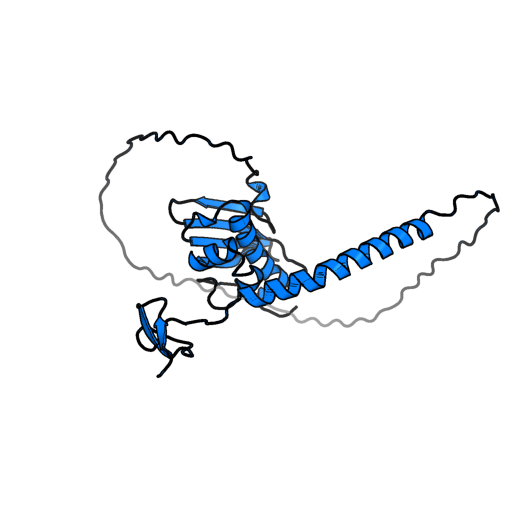-5.063 1.00 48.38 101 GLU A C 1
ATOM 747 O O . GLU A 1 101 ? 41.018 13.740 -5.281 1.00 48.38 101 GLU A O 1
ATOM 752 N N . ALA A 1 102 ? 42.278 12.448 -3.935 1.00 49.69 102 ALA A N 1
ATOM 753 C CA . ALA A 1 102 ? 41.475 12.491 -2.721 1.00 49.69 102 ALA A CA 1
ATOM 754 C C . ALA A 1 102 ? 41.486 13.874 -2.037 1.00 49.69 102 ALA A C 1
ATOM 756 O O . ALA A 1 102 ? 42.505 14.556 -2.033 1.00 49.69 102 ALA A O 1
ATOM 757 N N . THR A 1 103 ? 40.392 14.244 -1.366 1.00 44.28 103 THR A N 1
ATOM 758 C CA . THR A 1 103 ? 40.334 15.223 -0.253 1.00 44.28 103 THR A CA 1
ATOM 759 C C . THR A 1 103 ? 39.018 14.947 0.492 1.00 44.28 103 THR A C 1
ATOM 761 O O . THR A 1 103 ? 37.948 15.091 -0.087 1.00 44.28 103 THR A O 1
ATOM 764 N N . THR A 1 104 ? 39.041 14.218 1.609 1.00 42.59 104 THR A N 1
ATOM 765 C CA . THR A 1 104 ? 39.257 14.685 2.996 1.00 42.59 104 THR A CA 1
ATOM 766 C C . THR A 1 104 ? 38.101 15.530 3.538 1.00 42.59 104 THR A C 1
ATOM 768 O O . THR A 1 104 ? 37.950 16.699 3.211 1.00 42.59 104 THR A O 1
ATOM 771 N N . GLU A 1 105 ? 37.312 14.841 4.362 1.00 50.38 105 GLU A N 1
ATOM 772 C CA . GLU A 1 105 ? 36.594 15.228 5.582 1.00 50.38 105 GLU A CA 1
ATOM 773 C C . GLU A 1 105 ? 36.408 16.717 5.920 1.00 50.38 105 GLU A C 1
ATOM 775 O O . GLU A 1 105 ? 37.366 17.434 6.192 1.00 50.38 105 GLU A O 1
ATOM 780 N N . GLU A 1 106 ? 35.146 17.107 6.132 1.00 47.78 106 GLU A N 1
ATOM 781 C CA . GLU A 1 106 ? 34.807 17.986 7.253 1.00 47.78 106 GLU A CA 1
ATOM 782 C C . GLU A 1 106 ? 33.504 17.499 7.905 1.00 47.78 106 GLU A C 1
ATOM 784 O O . GLU A 1 106 ? 32.382 17.791 7.487 1.00 47.78 106 GLU A O 1
ATOM 789 N N . LEU A 1 107 ? 33.699 16.653 8.915 1.00 44.16 107 LEU A N 1
ATOM 790 C CA . LEU A 1 107 ? 32.698 16.205 9.867 1.00 44.16 107 LEU A CA 1
ATOM 791 C C . LEU A 1 107 ? 32.362 17.383 10.790 1.00 44.16 107 LEU A C 1
ATOM 793 O O . LEU A 1 107 ? 33.234 17.934 11.457 1.00 44.16 107 LEU A O 1
ATOM 797 N N . THR A 1 108 ? 31.092 17.767 10.834 1.00 44.97 108 THR A N 1
ATOM 798 C CA . THR A 1 108 ? 30.597 18.785 11.761 1.00 44.97 108 THR A CA 1
ATOM 799 C C . THR A 1 108 ? 30.425 18.151 13.141 1.00 44.97 108 THR A C 1
ATOM 801 O O . THR A 1 108 ? 29.481 17.400 13.380 1.00 44.97 108 THR A O 1
ATOM 804 N N . GLU A 1 109 ? 31.355 18.442 14.050 1.00 46.28 109 GLU A N 1
ATOM 805 C CA . GLU A 1 109 ? 31.201 18.183 15.481 1.00 46.28 109 GLU A CA 1
ATOM 806 C C . GLU A 1 109 ? 30.150 19.132 16.072 1.00 46.28 109 GLU A C 1
ATOM 808 O O . GLU A 1 109 ? 30.309 20.354 16.059 1.00 46.28 109 GLU A O 1
ATOM 813 N N . ALA A 1 110 ? 29.092 18.567 16.650 1.00 48.06 110 ALA A N 1
ATOM 814 C CA . ALA A 1 110 ? 28.253 19.267 17.609 1.00 48.06 110 ALA A CA 1
ATOM 815 C C . ALA A 1 110 ? 27.970 18.367 18.818 1.00 48.06 110 ALA A C 1
ATOM 817 O O . ALA A 1 110 ? 27.142 17.463 18.776 1.00 48.06 110 ALA A O 1
ATOM 818 N N . THR A 1 111 ? 28.657 18.728 19.903 1.00 47.94 111 THR A N 1
ATOM 819 C CA . THR A 1 111 ? 28.129 18.792 21.271 1.00 47.94 111 THR A CA 1
ATOM 820 C C . THR A 1 111 ? 28.118 17.511 22.113 1.00 47.94 111 THR A C 1
ATOM 822 O O . THR A 1 111 ? 27.234 16.665 22.058 1.00 47.94 111 THR A O 1
ATOM 825 N N . THR A 1 112 ? 29.103 17.500 23.010 1.00 36.56 112 THR A N 1
ATOM 826 C CA . THR A 1 112 ? 29.213 16.795 24.291 1.00 36.56 112 THR A CA 1
ATOM 827 C C . THR A 1 112 ? 28.038 17.079 25.250 1.00 36.56 112 THR A C 1
ATOM 829 O O . THR A 1 112 ? 27.743 18.243 25.511 1.00 36.56 112 THR A O 1
ATOM 832 N N . GLU A 1 113 ? 27.395 15.989 25.707 1.00 50.59 113 GLU A N 1
ATOM 833 C CA . GLU A 1 113 ? 27.005 15.532 27.076 1.00 50.59 113 GLU A CA 1
ATOM 834 C C . GLU A 1 113 ? 26.857 16.548 28.253 1.00 50.59 113 GLU A C 1
ATOM 836 O O . GLU A 1 113 ? 27.521 17.584 28.216 1.00 50.59 113 GLU A O 1
ATOM 841 N N . PRO A 1 114 ? 26.103 16.265 29.363 1.00 56.66 114 PRO A N 1
ATOM 842 C CA . PRO A 1 114 ? 25.884 14.924 29.952 1.00 56.66 114 PRO A CA 1
ATOM 843 C C . PRO A 1 114 ? 24.557 14.649 30.733 1.00 56.66 114 PRO A C 1
ATOM 845 O O . PRO A 1 114 ? 23.702 15.515 30.890 1.00 56.66 114 PRO A O 1
ATOM 848 N N . GLU A 1 115 ? 24.504 13.426 31.291 1.00 44.06 115 GLU A N 1
ATOM 849 C CA . GLU A 1 115 ? 23.803 12.955 32.516 1.00 44.06 115 GLU A CA 1
ATOM 850 C C . GLU A 1 115 ? 22.330 12.474 32.446 1.00 44.06 115 GLU A C 1
ATOM 852 O O . GLU A 1 115 ? 21.445 13.185 31.984 1.00 44.06 115 GLU A O 1
ATOM 857 N N . THR A 1 116 ? 22.071 11.177 32.729 1.00 38.75 116 THR A N 1
ATOM 858 C CA . THR A 1 116 ? 21.698 10.535 34.039 1.00 38.75 116 THR A CA 1
ATOM 859 C C . THR A 1 116 ? 20.163 10.626 34.240 1.00 38.75 116 THR A C 1
ATOM 861 O O . THR A 1 116 ? 19.586 11.682 34.052 1.00 38.75 116 THR A O 1
ATOM 864 N N . GLU A 1 117 ? 19.364 9.587 34.514 1.00 53.47 117 GLU A N 1
ATOM 865 C CA . GLU A 1 117 ? 19.549 8.444 35.405 1.00 53.47 117 GLU A CA 1
ATOM 866 C C . GLU A 1 117 ? 18.838 7.159 34.929 1.00 53.47 117 GLU A C 1
ATOM 868 O O . GLU A 1 117 ? 17.907 7.166 34.124 1.00 53.47 117 GLU A O 1
ATOM 873 N N . ALA A 1 118 ? 19.277 6.046 35.516 1.00 47.59 118 ALA A N 1
ATOM 874 C CA . ALA A 1 118 ? 18.655 4.736 35.466 1.00 47.59 118 ALA A CA 1
ATOM 875 C C . ALA A 1 118 ? 17.256 4.721 36.108 1.00 47.59 118 ALA A C 1
ATOM 877 O O . ALA A 1 118 ? 17.045 5.286 37.177 1.00 47.59 118 ALA A O 1
ATOM 878 N N . THR A 1 119 ? 16.325 3.955 35.539 1.00 43.59 119 THR A N 1
ATOM 879 C CA . THR A 1 119 ? 15.237 3.345 36.315 1.00 43.59 119 THR A CA 1
ATOM 880 C C . THR A 1 119 ? 14.919 1.970 35.743 1.00 43.59 119 THR A C 1
ATOM 882 O O . THR A 1 119 ? 14.342 1.809 34.673 1.00 43.59 119 THR A O 1
ATOM 885 N N . THR A 1 120 ? 15.370 0.980 36.501 1.00 45.50 120 THR A N 1
ATOM 886 C CA . THR A 1 120 ? 14.943 -0.413 36.506 1.00 45.50 120 THR A CA 1
ATOM 887 C C . THR A 1 120 ? 13.498 -0.483 36.981 1.00 45.50 120 THR A C 1
ATOM 889 O O . THR A 1 120 ? 13.282 -0.086 38.114 1.00 45.50 120 THR A O 1
ATOM 892 N N . GLU A 1 121 ? 12.566 -1.044 36.204 1.00 47.66 121 GLU A N 1
ATOM 893 C CA . GLU A 1 121 ? 11.496 -1.918 36.718 1.00 47.66 121 GLU A CA 1
ATOM 894 C C . GLU A 1 121 ? 11.002 -2.864 35.607 1.00 47.66 121 GLU A C 1
ATOM 896 O O . GLU A 1 121 ? 10.583 -2.453 34.528 1.00 47.66 121 GLU A O 1
ATOM 901 N N . ALA A 1 122 ? 11.058 -4.158 35.902 1.00 47.94 122 ALA A N 1
ATOM 902 C CA . ALA A 1 122 ? 10.328 -5.242 35.258 1.00 47.94 122 ALA A CA 1
ATOM 903 C C . ALA A 1 122 ? 9.918 -6.214 36.383 1.00 47.94 122 ALA A C 1
ATOM 905 O O . ALA A 1 122 ? 10.594 -6.223 37.417 1.00 47.94 122 ALA A O 1
ATOM 906 N N . PRO A 1 123 ? 8.953 -7.131 36.198 1.00 51.47 123 PRO A N 1
ATOM 907 C CA . PRO A 1 123 ? 7.831 -7.160 35.256 1.00 51.47 123 PRO A CA 1
ATOM 908 C C . PRO A 1 123 ? 6.483 -7.383 35.989 1.00 51.47 123 PRO A C 1
ATOM 910 O O . PRO A 1 123 ? 6.439 -7.996 37.054 1.00 51.47 123 PRO A O 1
ATOM 913 N N . VAL A 1 124 ? 5.356 -6.975 35.399 1.00 41.81 124 VAL A N 1
ATOM 914 C CA . VAL A 1 124 ? 4.034 -7.479 35.816 1.00 41.81 124 VAL A CA 1
ATOM 915 C C . VAL A 1 124 ? 3.411 -8.210 34.637 1.00 41.81 124 VAL A C 1
ATOM 917 O O . VAL A 1 124 ? 2.929 -7.598 33.688 1.00 41.81 124 VAL A O 1
ATOM 920 N N . GLU A 1 125 ? 3.468 -9.541 34.706 1.00 48.78 125 GLU A N 1
ATOM 921 C CA . GLU A 1 125 ? 2.637 -10.437 33.910 1.00 48.78 125 GLU A CA 1
ATOM 922 C C . GL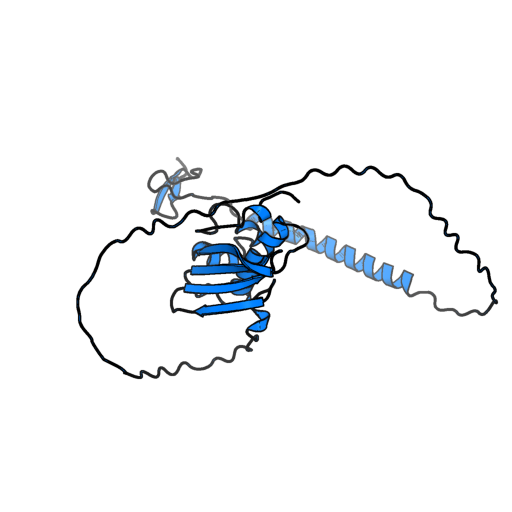U A 1 125 ? 1.166 -10.110 34.172 1.00 48.78 125 GLU A C 1
ATOM 924 O O . GLU A 1 125 ? 0.685 -10.152 35.305 1.00 48.78 125 GLU A O 1
ATOM 929 N N . THR A 1 126 ? 0.424 -9.806 33.115 1.00 41.16 126 THR A N 1
ATOM 930 C CA . THR A 1 126 ? -1.031 -9.923 33.122 1.00 41.16 126 THR A CA 1
ATOM 931 C C . THR A 1 126 ? -1.411 -10.753 31.911 1.00 41.16 126 THR A C 1
ATOM 933 O O . THR A 1 126 ? -1.484 -10.279 30.782 1.00 41.16 126 THR A O 1
ATOM 936 N N . THR A 1 127 ? -1.561 -12.043 32.188 1.00 47.84 127 THR A N 1
ATOM 937 C CA . THR A 1 127 ? -2.142 -13.058 31.320 1.00 47.84 127 THR A CA 1
ATOM 938 C C . THR A 1 127 ? -3.626 -12.752 31.153 1.00 47.84 127 THR A C 1
ATOM 940 O O . THR A 1 127 ? -4.422 -13.054 32.041 1.00 47.84 127 THR A O 1
ATOM 943 N N . GLU A 1 128 ? -4.001 -12.155 30.024 1.00 50.22 128 GLU A N 1
ATOM 944 C CA . GLU A 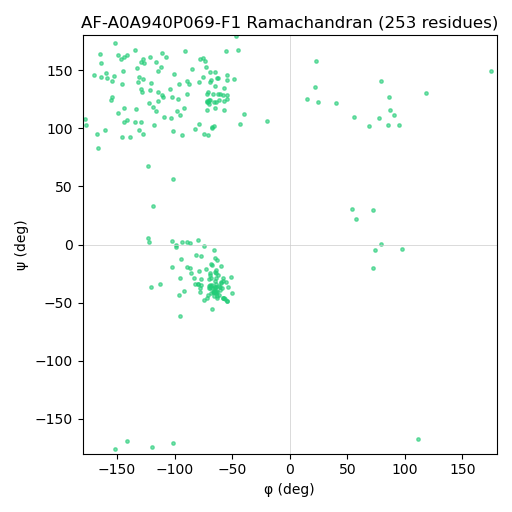1 128 ? -5.386 -12.165 29.557 1.00 50.22 128 GLU A CA 1
ATOM 945 C C . GLU A 1 128 ? -5.572 -13.306 28.554 1.00 50.22 128 GLU A C 1
ATOM 947 O O . GLU A 1 128 ? -5.017 -13.338 27.457 1.00 50.22 128 GLU A O 1
ATOM 952 N N . GLU A 1 129 ? -6.352 -14.281 29.004 1.00 48.66 129 GLU A N 1
ATOM 953 C CA . GLU A 1 129 ? -6.849 -15.435 28.277 1.00 48.66 129 GLU A CA 1
ATOM 954 C C . GLU A 1 129 ? -7.841 -14.969 27.196 1.00 48.66 129 GLU A C 1
ATOM 956 O O . GLU A 1 129 ? -9.005 -14.677 27.475 1.00 48.66 129 GLU A O 1
ATOM 961 N N . VAL A 1 130 ? -7.389 -14.883 25.941 1.00 47.03 130 VAL A N 1
ATOM 962 C CA . VAL A 1 130 ? -8.274 -14.647 24.792 1.00 47.03 130 VAL A CA 1
ATOM 963 C C . VAL A 1 130 ? -8.520 -15.963 24.067 1.00 47.03 130 VAL A C 1
ATOM 965 O O . VAL A 1 130 ? -7.729 -16.428 23.254 1.00 47.03 130 VAL A O 1
ATOM 968 N N . THR A 1 131 ? -9.668 -16.539 24.408 1.00 37.56 131 THR A N 1
ATOM 969 C CA . THR A 1 131 ? -10.463 -17.541 23.689 1.00 37.56 131 THR A CA 1
ATOM 970 C C . THR A 1 131 ? -10.148 -17.631 22.186 1.00 37.56 131 THR A C 1
ATOM 972 O O . THR A 1 131 ? -10.577 -16.791 21.390 1.00 37.56 131 THR A O 1
ATOM 975 N N . GLU A 1 132 ? -9.447 -18.694 21.785 1.00 41.78 132 GLU A N 1
ATOM 976 C CA . GLU A 1 132 ? -9.205 -19.042 20.385 1.00 41.78 132 GLU A CA 1
ATOM 977 C C . GLU A 1 132 ? -10.514 -19.426 19.686 1.00 41.78 132 GLU A C 1
ATOM 979 O O . GLU A 1 132 ? -11.018 -20.549 19.786 1.00 41.78 132 GLU A O 1
ATOM 984 N N . LYS A 1 133 ? -11.058 -18.497 18.899 1.00 36.84 133 LYS A N 1
ATOM 985 C CA . LYS A 1 133 ? -11.951 -18.858 17.803 1.00 36.84 133 LYS A CA 1
ATOM 986 C C . LYS A 1 133 ? -11.088 -19.263 16.611 1.00 36.84 133 LYS A C 1
ATOM 988 O O . LYS A 1 133 ? -10.588 -18.412 15.880 1.00 36.84 133 LYS A O 1
ATOM 993 N N . SER A 1 134 ? -10.946 -20.578 16.451 1.00 42.88 134 SER A N 1
ATOM 994 C CA . SER A 1 134 ? -10.329 -21.255 15.309 1.00 42.88 134 SER A CA 1
ATOM 995 C C . SER A 1 134 ? -10.791 -20.630 13.988 1.00 42.88 134 SER A C 1
ATOM 997 O O . SER A 1 134 ? -11.925 -20.814 13.542 1.00 42.88 134 SER A O 1
ATOM 999 N N . THR A 1 135 ? -9.897 -19.834 13.408 1.00 36.03 135 THR A N 1
ATOM 1000 C CA . THR A 1 135 ? -9.924 -19.395 12.018 1.00 36.03 135 THR A CA 1
ATOM 1001 C C . THR A 1 135 ? -8.699 -20.044 11.398 1.00 36.03 135 THR A C 1
ATOM 1003 O O . THR A 1 135 ? -7.601 -19.916 11.933 1.00 36.03 135 THR A O 1
ATOM 1006 N N . GLU A 1 136 ? -8.915 -20.814 10.341 1.00 39.34 136 GLU A N 1
ATOM 1007 C CA . GLU A 1 136 ? -7.895 -21.479 9.534 1.00 39.34 136 GLU A CA 1
ATOM 1008 C C . GLU A 1 136 ? -6.670 -20.566 9.338 1.00 39.34 136 GLU A C 1
ATOM 1010 O O . GLU A 1 136 ? -6.768 -19.497 8.730 1.00 39.34 136 GLU A O 1
ATOM 1015 N N . ILE A 1 137 ? -5.534 -20.943 9.936 1.00 39.28 137 ILE A N 1
ATOM 1016 C CA . ILE A 1 137 ? -4.301 -20.153 9.900 1.00 39.28 137 ILE A CA 1
ATOM 1017 C C . ILE A 1 137 ? -3.752 -20.239 8.477 1.00 39.28 137 ILE A C 1
ATOM 1019 O O . ILE A 1 137 ? -3.027 -21.170 8.132 1.00 39.28 137 ILE A O 1
ATOM 1023 N N . LYS A 1 138 ? -4.102 -19.256 7.645 1.00 54.72 138 LYS A N 1
ATOM 1024 C CA . LYS A 1 138 ? -3.345 -18.946 6.432 1.00 54.72 138 LYS A CA 1
ATOM 1025 C C . LYS A 1 138 ? -1.912 -18.653 6.881 1.00 54.72 138 LYS A C 1
ATOM 1027 O O . LYS A 1 138 ? -1.685 -17.728 7.662 1.00 54.72 138 LYS A O 1
ATOM 1032 N N . THR A 1 139 ? -0.961 -19.481 6.465 1.00 57.34 139 THR A N 1
ATOM 1033 C CA . THR A 1 139 ? 0.461 -19.318 6.783 1.00 57.34 139 THR A CA 1
ATOM 1034 C C . THR A 1 139 ? 0.941 -17.927 6.360 1.00 57.34 139 THR A C 1
ATOM 1036 O O . THR A 1 139 ? 0.507 -17.408 5.331 1.00 57.34 139 THR A O 1
ATOM 1039 N N . LYS A 1 140 ? 1.817 -17.308 7.169 1.00 64.62 140 LYS A N 1
ATOM 1040 C CA . LYS A 1 140 ? 2.346 -15.944 6.949 1.00 64.62 140 LYS A CA 1
ATOM 1041 C C . LYS A 1 140 ? 2.916 -15.738 5.538 1.00 64.62 140 LYS A C 1
ATOM 1043 O O . LYS A 1 140 ? 2.835 -14.628 5.022 1.00 64.62 140 LYS A O 1
ATOM 1048 N N . ASP A 1 141 ? 3.407 -16.808 4.920 1.00 68.69 141 ASP A N 1
ATOM 1049 C CA . ASP A 1 141 ? 4.021 -16.801 3.590 1.00 68.69 141 ASP A CA 1
ATOM 1050 C C . ASP A 1 141 ? 3.059 -16.359 2.476 1.00 68.69 141 ASP A C 1
ATOM 1052 O O . ASP A 1 141 ? 3.493 -15.762 1.498 1.00 68.69 141 ASP A O 1
ATOM 1056 N N . ASP A 1 142 ? 1.747 -16.546 2.648 1.00 86.50 142 ASP A N 1
ATOM 1057 C CA . ASP A 1 142 ? 0.763 -16.183 1.624 1.00 86.50 142 ASP A CA 1
ATOM 1058 C C . ASP A 1 142 ? 0.173 -14.782 1.813 1.00 86.50 142 ASP A C 1
ATOM 1060 O O . ASP A 1 142 ? -0.715 -14.388 1.058 1.00 86.50 142 ASP A O 1
ATOM 1064 N N . ILE A 1 143 ? 0.594 -14.007 2.816 1.00 91.62 143 ILE A N 1
ATOM 1065 C CA . ILE A 1 143 ? -0.095 -12.750 3.137 1.00 91.62 143 ILE A CA 1
ATOM 1066 C C . ILE A 1 143 ? 0.100 -11.669 2.061 1.00 91.62 143 ILE A C 1
ATOM 1068 O O . ILE A 1 143 ? -0.822 -10.910 1.754 1.00 91.62 143 ILE A O 1
ATOM 1072 N N . ILE A 1 144 ? 1.277 -11.642 1.434 1.00 95.19 144 ILE A N 1
ATOM 1073 C CA . ILE A 1 144 ? 1.614 -10.742 0.330 1.00 95.19 144 ILE A CA 1
ATOM 1074 C C . ILE A 1 144 ? 1.216 -11.418 -0.986 1.00 95.19 144 ILE A C 1
ATOM 1076 O O . ILE A 1 144 ? 1.523 -12.580 -1.226 1.00 95.19 144 ILE A O 1
ATOM 1080 N N . ARG A 1 145 ? 0.472 -10.714 -1.849 1.00 94.75 145 ARG A N 1
ATOM 1081 C CA . ARG A 1 145 ? 0.028 -11.260 -3.146 1.00 94.75 145 ARG A CA 1
ATOM 1082 C C . ARG A 1 145 ? 1.144 -11.243 -4.189 1.00 94.75 145 ARG A C 1
ATOM 1084 O O . ARG A 1 145 ? 1.216 -12.139 -5.024 1.00 94.75 145 ARG A O 1
ATOM 1091 N N . PHE A 1 146 ? 1.959 -10.197 -4.162 1.00 95.44 146 PHE A N 1
ATOM 1092 C CA . PHE A 1 146 ? 3.007 -9.907 -5.125 1.00 95.44 146 PHE A CA 1
ATOM 1093 C C . PHE A 1 146 ? 4.300 -9.595 -4.381 1.00 95.44 146 PHE A C 1
ATOM 1095 O O . PHE A 1 146 ? 4.491 -8.471 -3.910 1.00 95.44 146 PHE A O 1
ATOM 1102 N N . GLY A 1 147 ? 5.164 -10.603 -4.280 1.00 94.88 147 GLY A N 1
ATOM 1103 C CA . GLY A 1 147 ? 6.402 -10.539 -3.512 1.00 94.88 147 GLY A CA 1
ATOM 1104 C C . GLY A 1 147 ? 6.366 -11.435 -2.281 1.00 94.88 147 GLY A C 1
ATOM 1105 O O . GLY A 1 147 ? 5.480 -12.272 -2.142 1.00 94.88 147 GLY A O 1
ATOM 1106 N N . ASP A 1 148 ? 7.336 -11.222 -1.405 1.00 95.00 148 ASP A N 1
ATOM 1107 C CA . ASP A 1 148 ? 7.564 -12.008 -0.200 1.00 95.00 148 ASP A CA 1
ATOM 1108 C C . ASP A 1 148 ? 7.462 -11.087 1.027 1.00 95.00 148 ASP A C 1
ATOM 1110 O O . ASP A 1 148 ? 7.939 -9.947 0.998 1.00 95.00 148 ASP A O 1
ATOM 1114 N N . LEU A 1 149 ? 6.833 -11.549 2.111 1.00 95.88 149 LEU A N 1
ATOM 1115 C CA . LEU A 1 149 ? 6.815 -10.806 3.373 1.00 95.88 149 LEU A CA 1
ATOM 1116 C C . LEU A 1 149 ? 8.216 -10.834 3.996 1.00 95.88 149 LEU A C 1
ATOM 1118 O O . LEU A 1 149 ? 8.753 -11.908 4.253 1.00 95.88 149 LEU A O 1
ATOM 1122 N N . LEU A 1 150 ? 8.784 -9.663 4.277 1.00 94.88 150 LEU A N 1
ATOM 1123 C CA . LEU A 1 150 ? 10.056 -9.549 4.995 1.00 94.88 150 LEU A CA 1
ATOM 1124 C C . LEU A 1 150 ? 9.852 -9.319 6.486 1.00 94.88 150 LEU A C 1
ATOM 1126 O O . LEU A 1 150 ? 10.556 -9.896 7.309 1.00 94.88 150 LEU A O 1
ATOM 1130 N N . ASP A 1 151 ? 8.911 -8.443 6.829 1.0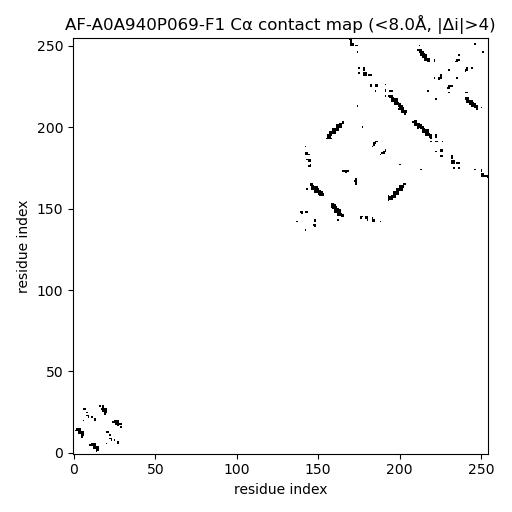0 95.81 151 ASP A N 1
ATOM 1131 C CA . ASP A 1 151 ? 8.674 -8.032 8.206 1.00 95.81 151 ASP A CA 1
ATOM 1132 C C . ASP A 1 151 ? 7.215 -7.613 8.387 1.00 95.81 151 ASP A C 1
ATOM 1134 O O . ASP A 1 151 ? 6.593 -7.034 7.489 1.00 95.81 151 ASP A O 1
ATOM 1138 N N . LEU A 1 152 ? 6.683 -7.908 9.568 1.00 95.62 152 LEU A N 1
ATOM 1139 C CA . LEU A 1 152 ? 5.331 -7.568 9.978 1.00 95.62 152 LEU A CA 1
ATOM 1140 C C . LEU A 1 152 ? 5.367 -7.167 11.447 1.00 95.62 152 LEU A C 1
ATOM 1142 O O . LEU A 1 152 ? 5.510 -8.014 12.330 1.00 95.62 152 LEU A O 1
ATOM 1146 N N . THR A 1 153 ? 5.207 -5.873 11.697 1.00 96.50 153 THR A N 1
ATOM 1147 C CA . THR A 1 153 ? 5.130 -5.324 13.050 1.00 96.50 153 THR A CA 1
ATOM 1148 C C . THR A 1 153 ? 3.702 -4.877 13.321 1.00 96.50 153 THR A C 1
ATOM 1150 O O . THR A 1 153 ? 3.230 -3.892 12.753 1.00 96.50 153 THR A O 1
ATOM 1153 N N . GLU A 1 154 ? 3.007 -5.605 14.190 1.00 95.38 154 GLU A N 1
ATOM 1154 C CA . GLU A 1 154 ? 1.644 -5.286 14.612 1.00 95.38 154 GLU A CA 1
ATOM 1155 C C . GLU A 1 154 ? 1.661 -4.505 15.93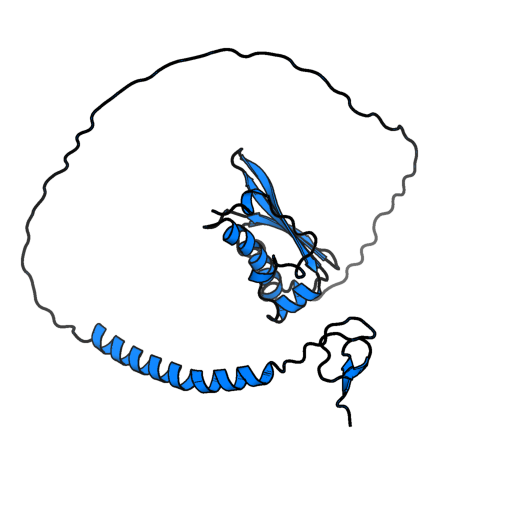2 1.00 95.38 154 GLU A C 1
ATOM 1157 O O . GLU A 1 154 ? 2.383 -4.842 16.870 1.00 95.38 154 GLU A O 1
ATOM 1162 N N . THR A 1 155 ? 0.822 -3.477 16.021 1.00 95.69 155 THR A N 1
ATOM 1163 C CA . THR A 1 155 ? 0.492 -2.800 17.281 1.00 95.69 155 THR A CA 1
ATOM 1164 C C . THR A 1 155 ? -1.007 -2.921 17.553 1.00 95.69 155 THR A C 1
ATOM 1166 O O . THR A 1 155 ? -1.731 -3.594 16.820 1.00 95.69 155 THR A O 1
ATOM 1169 N N . SER A 1 156 ? -1.510 -2.266 18.600 1.00 94.19 156 SER A N 1
ATOM 1170 C CA . SER A 1 156 ? -2.953 -2.207 18.850 1.00 94.19 156 SER A CA 1
ATOM 1171 C C . SER A 1 156 ? -3.707 -1.297 17.870 1.00 94.19 156 SER A C 1
ATOM 1173 O O . SER A 1 156 ? -4.917 -1.453 17.721 1.00 94.19 156 SER A O 1
ATOM 1175 N N . THR A 1 157 ? -3.029 -0.352 17.208 1.00 97.06 157 THR A N 1
ATOM 1176 C CA . THR A 1 157 ? -3.678 0.689 16.389 1.00 97.06 157 THR A CA 1
ATOM 1177 C C . THR A 1 157 ? -3.261 0.670 14.925 1.00 97.06 157 THR A C 1
ATOM 1179 O O . THR A 1 157 ? -4.108 0.902 14.064 1.00 97.06 157 THR A O 1
ATOM 1182 N N . TYR A 1 158 ? -2.003 0.364 14.624 1.00 97.88 158 TYR A N 1
ATOM 1183 C CA . TYR A 1 158 ? -1.461 0.318 13.265 1.00 97.88 158 TYR A CA 1
ATOM 1184 C C . TYR A 1 158 ? -0.617 -0.934 13.024 1.00 97.88 158 TYR A C 1
ATOM 1186 O O . TYR A 1 158 ? -0.220 -1.638 13.960 1.00 97.88 158 TYR A O 1
ATOM 1194 N N . VAL A 1 159 ? -0.314 -1.186 11.755 1.00 98.31 159 VAL A N 1
ATOM 1195 C CA . VAL A 1 159 ? 0.584 -2.260 11.328 1.00 98.31 159 VAL A CA 1
ATOM 1196 C C . VAL A 1 159 ? 1.602 -1.738 10.322 1.00 98.31 159 VAL A C 1
ATOM 1198 O O . VAL A 1 159 ? 1.263 -0.936 9.451 1.00 98.31 159 VAL A O 1
ATOM 1201 N N . VAL A 1 160 ? 2.845 -2.198 10.446 1.00 98.38 160 VAL A N 1
ATOM 1202 C CA . VAL A 1 160 ? 3.928 -1.915 9.499 1.00 98.38 160 VAL A CA 1
ATOM 1203 C C . VAL A 1 160 ? 4.269 -3.190 8.749 1.00 98.38 160 VAL A C 1
ATOM 1205 O O . VAL A 1 160 ? 4.539 -4.227 9.358 1.00 98.38 160 VAL A O 1
ATOM 1208 N N . ILE A 1 161 ? 4.261 -3.103 7.425 1.00 98.06 161 ILE A N 1
ATOM 1209 C CA . ILE A 1 161 ? 4.450 -4.229 6.517 1.00 98.06 161 ILE A CA 1
ATOM 1210 C C . ILE A 1 161 ? 5.636 -3.921 5.624 1.00 98.06 161 ILE A C 1
ATOM 1212 O O . ILE A 1 161 ? 5.626 -2.925 4.895 1.00 98.06 161 ILE A O 1
ATOM 1216 N N . LYS A 1 162 ? 6.642 -4.795 5.654 1.00 97.62 162 LYS A N 1
ATOM 1217 C CA . LYS A 1 162 ? 7.755 -4.752 4.710 1.00 97.62 162 LYS A CA 1
ATOM 1218 C C . LYS A 1 162 ? 7.679 -5.948 3.781 1.00 97.62 162 LYS A C 1
ATOM 1220 O O . LYS A 1 162 ? 7.574 -7.085 4.240 1.00 97.62 162 LYS A O 1
ATOM 1225 N N . ALA A 1 163 ? 7.751 -5.691 2.485 1.00 97.44 163 ALA A N 1
ATOM 1226 C CA . ALA A 1 163 ? 7.693 -6.719 1.458 1.00 97.44 163 ALA A CA 1
ATOM 1227 C C . ALA A 1 163 ? 8.874 -6.593 0.496 1.00 97.44 163 ALA A C 1
ATOM 1229 O O . ALA A 1 163 ? 9.268 -5.487 0.123 1.00 97.44 163 ALA A O 1
ATOM 1230 N N . LYS A 1 164 ? 9.403 -7.733 0.057 1.00 97.25 164 LYS A N 1
ATOM 1231 C CA . LYS A 1 164 ? 10.332 -7.811 -1.065 1.00 97.25 164 LYS A CA 1
ATOM 1232 C C . LYS A 1 164 ? 9.538 -8.051 -2.332 1.00 97.25 164 LYS A C 1
ATOM 1234 O O . LYS A 1 164 ? 8.866 -9.072 -2.451 1.00 97.25 164 LYS A O 1
ATOM 1239 N N . ILE A 1 165 ? 9.597 -7.124 -3.277 1.00 96.88 165 ILE A N 1
ATOM 1240 C CA . ILE A 1 165 ? 8.857 -7.221 -4.535 1.00 96.88 165 ILE A CA 1
ATOM 1241 C C . ILE A 1 165 ? 9.788 -7.530 -5.703 1.00 96.88 165 ILE A C 1
ATOM 1243 O O . ILE A 1 165 ? 10.996 -7.315 -5.643 1.00 96.88 165 ILE A O 1
ATOM 1247 N N . ARG A 1 166 ? 9.198 -8.022 -6.793 1.00 95.00 166 ARG A N 1
ATOM 1248 C CA . ARG A 1 166 ? 9.883 -8.248 -8.069 1.00 95.00 166 ARG A CA 1
ATOM 1249 C C . ARG A 1 166 ? 9.295 -7.315 -9.134 1.00 95.00 166 ARG A C 1
ATOM 1251 O O . ARG A 1 166 ? 8.101 -7.004 -9.039 1.00 95.00 166 ARG A O 1
ATOM 1258 N N . PRO A 1 167 ? 10.086 -6.872 -10.127 1.00 93.81 167 PRO A N 1
ATOM 1259 C CA . PRO A 1 167 ? 9.559 -6.143 -11.274 1.00 93.81 167 PRO A CA 1
ATOM 1260 C C . PRO A 1 167 ? 8.442 -6.922 -11.972 1.00 93.81 167 PRO A C 1
ATOM 1262 O O . PRO A 1 167 ? 8.464 -8.153 -12.041 1.00 93.81 167 PRO A O 1
ATOM 1265 N N . SER A 1 168 ? 7.466 -6.189 -12.489 1.00 95.25 168 SER A N 1
ATOM 1266 C CA . SER A 1 168 ? 6.395 -6.713 -13.333 1.00 95.25 168 SER A CA 1
ATOM 1267 C C . SER A 1 168 ? 6.675 -6.405 -14.809 1.00 95.25 168 SER A C 1
ATOM 1269 O O . SER A 1 168 ? 7.748 -5.928 -15.164 1.00 95.25 168 SER A O 1
ATOM 1271 N N . TYR A 1 169 ? 5.699 -6.646 -15.686 1.00 94.50 169 TYR A N 1
ATOM 1272 C CA . TYR A 1 169 ? 5.815 -6.408 -17.133 1.00 94.50 169 TYR A CA 1
ATOM 1273 C C . TYR A 1 169 ? 5.967 -4.925 -17.527 1.00 94.50 169 TYR A C 1
ATOM 1275 O O . TYR A 1 169 ? 6.073 -4.619 -18.710 1.00 94.50 169 TYR A O 1
ATOM 1283 N N . SER A 1 170 ? 5.885 -4.011 -16.559 1.00 96.06 170 SER A N 1
ATOM 1284 C CA . SER A 1 170 ? 5.975 -2.565 -16.740 1.00 96.06 170 SER A CA 1
ATOM 1285 C C . SER A 1 170 ? 6.230 -1.889 -15.385 1.00 96.06 170 SER A C 1
ATOM 1287 O O . SER A 1 170 ? 5.843 -2.422 -14.333 1.00 96.06 170 SER A O 1
ATOM 1289 N N . ASN A 1 171 ? 6.812 -0.694 -15.390 1.00 96.19 171 ASN A N 1
ATOM 1290 C CA . ASN A 1 171 ? 6.978 0.157 -14.211 1.00 96.19 171 ASN A CA 1
ATOM 1291 C C . ASN A 1 171 ? 5.642 0.430 -13.498 1.00 96.19 171 ASN A C 1
ATOM 1293 O O . ASN A 1 171 ? 5.488 0.175 -12.300 1.00 96.19 171 ASN A O 1
ATOM 1297 N N . GLN A 1 172 ? 4.611 0.834 -14.244 1.00 95.44 172 GLN A N 1
ATOM 1298 C CA . GLN A 1 172 ? 3.277 1.083 -13.688 1.00 95.44 172 GLN A CA 1
ATOM 1299 C C . GLN A 1 172 ? 2.625 -0.190 -13.121 1.00 95.44 172 GLN A C 1
ATOM 1301 O O . GLN A 1 172 ? 1.860 -0.128 -12.153 1.00 95.44 172 GLN A O 1
ATOM 1306 N N . ALA A 1 173 ? 2.878 -1.351 -13.726 1.00 95.75 173 ALA A N 1
ATOM 1307 C CA . ALA A 1 173 ? 2.410 -2.628 -13.190 1.00 95.75 173 ALA A CA 1
ATOM 1308 C C . ALA A 1 173 ? 3.133 -2.980 -11.879 1.00 95.75 173 ALA A C 1
ATOM 1310 O O . ALA A 1 173 ? 2.485 -3.374 -10.907 1.00 95.75 173 ALA A O 1
ATOM 1311 N N . THR A 1 174 ? 4.445 -2.735 -11.826 1.00 96.25 174 THR A N 1
ATOM 1312 C CA . THR A 1 174 ? 5.275 -2.882 -10.622 1.00 96.25 174 THR A CA 1
ATOM 1313 C C . THR A 1 174 ? 4.794 -1.975 -9.498 1.00 96.25 174 THR A C 1
ATOM 1315 O O . THR A 1 174 ? 4.784 -2.393 -8.348 1.00 96.25 174 THR A O 1
ATOM 1318 N N . ILE A 1 175 ? 4.324 -0.762 -9.793 1.00 97.19 175 ILE A N 1
ATOM 1319 C CA . ILE A 1 175 ? 3.707 0.102 -8.781 1.00 97.19 175 ILE A CA 1
ATOM 1320 C C . ILE A 1 175 ? 2.380 -0.498 -8.309 1.00 97.19 175 ILE A C 1
ATOM 1322 O O . ILE A 1 175 ? 2.213 -0.783 -7.120 1.00 97.19 175 ILE A O 1
ATOM 1326 N N . ARG A 1 176 ? 1.456 -0.765 -9.241 1.00 96.62 176 ARG A N 1
ATOM 1327 C CA . ARG A 1 176 ? 0.082 -1.193 -8.927 1.00 96.62 176 ARG A CA 1
ATOM 1328 C C . ARG A 1 176 ? -0.004 -2.489 -8.129 1.00 96.62 176 ARG A C 1
ATOM 1330 O O . ARG A 1 176 ? -0.903 -2.620 -7.301 1.00 96.62 176 ARG A O 1
ATOM 1337 N N . GLN A 1 177 ? 0.915 -3.431 -8.326 1.00 97.00 177 GLN A N 1
ATOM 1338 C CA . GLN A 1 177 ? 0.915 -4.689 -7.570 1.00 97.00 177 GLN A CA 1
ATOM 1339 C C . GLN A 1 177 ? 1.003 -4.467 -6.047 1.00 97.00 177 GLN A C 1
ATOM 1341 O O . GLN A 1 177 ? 0.392 -5.206 -5.278 1.00 97.00 177 GLN A O 1
ATOM 1346 N N . ASN A 1 178 ? 1.676 -3.402 -5.602 1.00 98.19 178 ASN A N 1
ATOM 1347 C CA . ASN A 1 178 ? 1.791 -3.064 -4.182 1.00 98.19 178 ASN A CA 1
ATOM 1348 C C . ASN A 1 178 ? 0.452 -2.652 -3.576 1.00 98.19 178 ASN A C 1
ATOM 1350 O O . ASN A 1 178 ? 0.158 -2.984 -2.434 1.00 98.19 178 ASN A O 1
ATOM 1354 N N . TYR A 1 179 ? -0.398 -1.983 -4.348 1.00 98.25 179 TYR A N 1
ATOM 1355 C CA . TYR A 1 179 ? -1.734 -1.609 -3.901 1.00 98.25 179 TYR A CA 1
ATOM 1356 C C . TYR A 1 179 ? -2.647 -2.828 -3.747 1.00 98.25 179 TYR A C 1
ATOM 1358 O O . TYR A 1 179 ? -3.408 -2.929 -2.787 1.00 98.25 179 TYR A O 1
ATOM 1366 N N . PHE A 1 180 ? -2.513 -3.811 -4.638 1.00 98.00 180 PHE A N 1
ATOM 1367 C CA . PHE A 1 180 ? -3.227 -5.082 -4.521 1.00 98.00 180 PHE A CA 1
ATOM 1368 C C . PHE A 1 180 ? -2.744 -5.946 -3.346 1.00 98.00 180 PHE A C 1
ATOM 1370 O O . PHE A 1 180 ? -3.516 -6.762 -2.841 1.00 98.00 180 PHE A O 1
ATOM 1377 N N . ASN A 1 181 ? -1.503 -5.766 -2.875 1.00 97.81 181 ASN A N 1
ATOM 1378 C CA . ASN A 1 181 ? -1.066 -6.377 -1.617 1.00 97.81 181 ASN A CA 1
ATOM 1379 C C . ASN A 1 181 ? -1.911 -5.855 -0.443 1.00 97.81 181 ASN A C 1
ATOM 1381 O O . ASN A 1 181 ? -2.381 -6.653 0.365 1.00 97.81 181 ASN A O 1
ATOM 1385 N N . ILE A 1 182 ? -2.181 -4.545 -0.389 1.00 98.38 182 ILE A N 1
ATOM 1386 C CA . ILE A 1 182 ? -3.037 -3.930 0.643 1.00 98.38 182 ILE A CA 1
ATOM 1387 C C . ILE A 1 182 ? -4.471 -4.437 0.565 1.00 98.38 182 ILE A C 1
ATOM 1389 O O . ILE A 1 182 ? -5.055 -4.788 1.586 1.00 98.38 182 ILE A O 1
ATOM 1393 N N . GLU A 1 183 ? -5.041 -4.495 -0.635 1.00 97.88 183 GLU A N 1
ATOM 1394 C CA . GLU A 1 183 ? -6.398 -5.009 -0.826 1.00 97.88 183 GLU A CA 1
ATOM 1395 C C . GLU A 1 183 ? -6.544 -6.424 -0.267 1.00 97.88 183 GLU A C 1
ATOM 1397 O O . GLU A 1 183 ? -7.458 -6.667 0.518 1.00 97.88 183 GLU A O 1
ATOM 1402 N N . LYS A 1 184 ? -5.602 -7.325 -0.578 1.00 96.88 184 LYS A N 1
ATOM 1403 C CA . LYS A 1 184 ? -5.588 -8.690 -0.035 1.00 96.88 184 LYS A CA 1
ATOM 1404 C C . LYS A 1 184 ? -5.542 -8.689 1.492 1.00 96.88 184 LYS A C 1
ATOM 1406 O O . LYS A 1 184 ? -6.315 -9.401 2.125 1.00 96.88 184 LYS A O 1
ATOM 1411 N N . LEU A 1 185 ? -4.679 -7.875 2.097 1.00 97.06 185 LEU A N 1
ATOM 1412 C CA . LEU A 1 185 ? -4.581 -7.763 3.557 1.00 97.06 185 LEU A CA 1
ATOM 1413 C C . LEU A 1 185 ? -5.928 -7.371 4.184 1.00 97.06 185 LEU A C 1
ATOM 1415 O O . LEU A 1 185 ? -6.385 -7.978 5.157 1.00 97.06 185 LEU A O 1
ATOM 1419 N N . VAL A 1 186 ? -6.594 -6.377 3.600 1.00 98.00 186 VAL A N 1
ATOM 1420 C CA . VAL A 1 186 ? -7.871 -5.849 4.092 1.00 98.00 186 VAL A CA 1
ATOM 1421 C C . VAL A 1 186 ? -9.028 -6.826 3.845 1.00 98.00 186 VAL A C 1
ATOM 1423 O O . VAL A 1 186 ? -9.829 -7.091 4.748 1.00 98.00 186 VAL A O 1
ATOM 1426 N N . GLN A 1 187 ? -9.128 -7.388 2.643 1.00 96.38 187 GLN A N 1
ATOM 1427 C CA . GLN A 1 187 ? -10.232 -8.265 2.251 1.00 96.38 187 GLN A CA 1
ATOM 1428 C C . GLN A 1 187 ? -10.110 -9.652 2.888 1.00 96.38 187 GLN A C 1
ATOM 1430 O O . GLN A 1 187 ? -11.065 -10.106 3.527 1.00 96.38 187 GLN A O 1
ATOM 1435 N N . ASP A 1 188 ? -8.927 -10.264 2.812 1.00 95.31 188 ASP A N 1
ATOM 1436 C CA . ASP A 1 188 ? -8.734 -11.695 3.067 1.00 95.31 188 ASP A CA 1
ATOM 1437 C C . ASP A 1 188 ? -8.134 -12.021 4.439 1.00 95.31 188 ASP A C 1
ATOM 1439 O O . ASP A 1 188 ? -8.234 -13.176 4.873 1.00 95.31 188 ASP A O 1
ATOM 1443 N N . TYR A 1 189 ? -7.489 -11.046 5.092 1.00 94.38 189 TYR A N 1
ATOM 1444 C CA . TYR A 1 189 ? -6.759 -11.235 6.357 1.00 94.38 189 TYR A CA 1
ATOM 1445 C C . TYR A 1 189 ? -7.264 -10.348 7.504 1.00 94.38 189 TYR A C 1
ATOM 1447 O O . TYR A 1 189 ? -6.728 -10.408 8.609 1.00 94.38 189 TYR A O 1
ATOM 1455 N N . GLY A 1 190 ? -8.313 -9.552 7.280 1.00 95.50 190 GLY A N 1
ATOM 1456 C CA . GLY A 1 190 ? -8.971 -8.790 8.346 1.00 95.50 190 GLY A CA 1
ATOM 1457 C C . GLY A 1 190 ? -8.155 -7.604 8.861 1.00 95.50 190 GLY A C 1
ATOM 1458 O O . GLY A 1 190 ? -8.248 -7.245 10.036 1.00 95.50 190 GLY A O 1
ATOM 1459 N N . TYR A 1 191 ? -7.328 -7.000 8.003 1.00 97.38 191 TYR A N 1
ATOM 1460 C CA . TYR A 1 191 ? -6.520 -5.834 8.375 1.00 97.38 191 TYR A CA 1
ATOM 1461 C C . TYR A 1 191 ? -7.356 -4.547 8.485 1.00 97.38 191 TYR A C 1
ATOM 1463 O O . TYR A 1 191 ? -6.837 -3.515 8.901 1.00 97.38 191 TYR A O 1
ATOM 1471 N N . ASP A 1 192 ? -8.667 -4.610 8.221 1.00 98.06 192 ASP A N 1
ATOM 1472 C CA . ASP A 1 192 ? -9.620 -3.529 8.500 1.00 98.06 192 ASP A CA 1
ATOM 1473 C C . ASP A 1 192 ? -9.764 -3.180 9.991 1.00 98.06 192 ASP A C 1
ATOM 1475 O O . ASP A 1 192 ? -10.268 -2.108 10.338 1.00 98.06 192 ASP A O 1
ATOM 1479 N N . LYS A 1 193 ? -9.254 -4.045 10.879 1.00 97.75 193 LYS A N 1
ATOM 1480 C CA . LYS A 1 193 ? -9.150 -3.786 12.323 1.00 97.75 193 LYS A CA 1
ATOM 1481 C C . LYS A 1 193 ? -8.207 -2.624 12.673 1.00 97.75 193 LYS A C 1
ATOM 1483 O O . LYS A 1 193 ? -8.367 -2.023 13.735 1.00 97.75 193 LYS A O 1
ATOM 1488 N N . TYR A 1 194 ? -7.237 -2.308 11.813 1.00 98.50 194 TYR A N 1
ATOM 1489 C CA . TYR A 1 194 ? -6.258 -1.248 12.057 1.00 98.50 194 TYR A CA 1
ATOM 1490 C C . TYR A 1 194 ? -6.784 0.126 11.649 1.00 98.50 194 TYR A C 1
ATOM 1492 O O . TYR A 1 194 ? -7.588 0.256 10.730 1.00 98.50 194 TYR A O 1
ATOM 1500 N N . GLN A 1 195 ? -6.299 1.164 12.328 1.00 98.50 195 GLN A N 1
ATOM 1501 C CA . GLN A 1 195 ? -6.531 2.563 11.961 1.00 98.50 195 GLN A CA 1
ATOM 1502 C C . GLN A 1 195 ? -5.623 3.013 10.812 1.00 98.50 195 GLN A C 1
ATOM 1504 O O . GLN A 1 195 ? -5.943 3.967 10.105 1.00 98.50 195 GLN A O 1
ATOM 1509 N N . GLU A 1 196 ? -4.498 2.328 10.630 1.00 98.31 196 GLU A N 1
ATOM 1510 C CA . GLU A 1 196 ? -3.476 2.685 9.658 1.00 98.31 196 GLU A CA 1
ATOM 1511 C C . GLU A 1 196 ? -2.664 1.450 9.248 1.00 98.31 196 GLU A C 1
ATOM 1513 O O . GLU A 1 196 ? -2.337 0.602 10.086 1.00 98.31 196 GLU A O 1
ATOM 1518 N N . ILE A 1 197 ? -2.327 1.359 7.961 1.00 98.75 197 ILE A N 1
ATOM 1519 C CA . ILE A 1 197 ? -1.378 0.375 7.425 1.00 98.75 197 ILE A CA 1
ATOM 1520 C C . ILE A 1 197 ? -0.211 1.142 6.808 1.00 98.75 197 ILE A C 1
ATOM 1522 O O . ILE A 1 197 ? -0.402 1.880 5.843 1.00 98.75 197 ILE A O 1
ATOM 1526 N N . GLN A 1 198 ? 0.995 0.945 7.329 1.00 98.75 198 GLN A N 1
ATOM 1527 C CA . GLN A 1 198 ? 2.225 1.473 6.745 1.00 98.75 198 GLN A CA 1
ATOM 1528 C C . GLN A 1 198 ? 2.878 0.387 5.899 1.00 98.75 198 GLN A C 1
ATOM 1530 O O . GLN A 1 198 ? 3.139 -0.716 6.382 1.00 98.75 198 GLN A O 1
ATOM 1535 N N . TYR A 1 199 ? 3.138 0.690 4.633 1.00 98.62 199 TYR A N 1
ATOM 1536 C CA . TYR A 1 199 ? 3.657 -0.276 3.677 1.00 98.62 199 TYR A CA 1
ATOM 1537 C C . TYR A 1 199 ? 4.991 0.181 3.098 1.00 98.62 199 TYR A C 1
ATOM 1539 O O . TYR A 1 199 ? 5.144 1.323 2.659 1.00 98.62 199 TYR A O 1
ATOM 1547 N N . TRP A 1 200 ? 5.952 -0.739 3.072 1.00 98.12 200 TRP A N 1
ATOM 1548 C CA . TRP A 1 200 ? 7.298 -0.519 2.564 1.00 98.12 200 TRP A CA 1
ATOM 1549 C C . TRP A 1 200 ? 7.711 -1.676 1.657 1.00 98.12 200 TRP A C 1
ATOM 1551 O O . TRP A 1 200 ? 7.862 -2.812 2.101 1.00 98.12 200 TRP A O 1
ATOM 1561 N N . ALA A 1 201 ? 7.944 -1.387 0.384 1.00 98.31 201 ALA A N 1
ATOM 1562 C CA . ALA A 1 201 ? 8.462 -2.349 -0.573 1.00 98.31 201 ALA A CA 1
ATOM 1563 C C . ALA A 1 201 ? 9.939 -2.094 -0.864 1.00 98.31 201 ALA A C 1
ATOM 1565 O O . ALA A 1 201 ? 10.347 -0.962 -1.149 1.00 98.31 201 ALA A O 1
ATOM 1566 N N . VAL A 1 202 ? 10.720 -3.168 -0.842 1.00 98.06 202 VAL A N 1
ATOM 1567 C CA . VAL A 1 202 ? 12.113 -3.203 -1.293 1.00 98.06 202 VAL A CA 1
ATOM 1568 C C . VAL A 1 202 ? 12.262 -4.129 -2.496 1.00 98.06 202 VAL A C 1
ATOM 1570 O O . VAL A 1 202 ? 11.437 -5.020 -2.703 1.00 98.06 202 VAL A O 1
ATOM 1573 N N . ALA A 1 203 ? 13.304 -3.922 -3.292 1.00 97.38 203 ALA A N 1
ATOM 1574 C CA . ALA A 1 203 ? 13.669 -4.811 -4.390 1.00 97.38 203 ALA A CA 1
ATOM 1575 C C . ALA A 1 203 ? 15.192 -4.906 -4.524 1.00 97.38 203 ALA A C 1
ATOM 1577 O O . ALA A 1 203 ? 15.916 -4.035 -4.037 1.00 97.38 203 ALA A O 1
ATOM 1578 N N . ASP A 1 204 ? 15.652 -5.952 -5.206 1.00 95.31 204 ASP A N 1
ATOM 1579 C CA . ASP A 1 204 ? 17.052 -6.086 -5.607 1.00 95.31 204 ASP A CA 1
ATOM 1580 C C . ASP A 1 204 ? 17.368 -5.085 -6.728 1.00 95.31 204 ASP A C 1
ATOM 1582 O O . ASP A 1 204 ? 16.641 -4.983 -7.722 1.00 95.31 204 ASP A O 1
ATOM 1586 N N . MET A 1 205 ? 18.440 -4.325 -6.546 1.00 92.12 205 MET A N 1
ATOM 1587 C CA . MET A 1 205 ? 18.964 -3.341 -7.484 1.00 92.12 205 MET A CA 1
ATOM 1588 C C . MET A 1 205 ? 19.990 -3.987 -8.423 1.00 92.12 205 MET A C 1
ATOM 1590 O O . MET A 1 205 ? 20.478 -5.093 -8.189 1.00 92.12 205 MET A O 1
ATOM 1594 N N . GLN A 1 206 ? 20.351 -3.284 -9.501 1.00 88.69 206 GLN A N 1
ATOM 1595 C CA . GLN A 1 206 ? 21.312 -3.795 -10.491 1.00 88.69 206 GLN A CA 1
ATOM 1596 C C . GLN A 1 206 ? 22.717 -4.017 -9.915 1.00 88.69 206 GLN A C 1
ATOM 1598 O O . GLN A 1 206 ? 23.436 -4.898 -10.377 1.00 88.69 206 GLN A O 1
ATOM 1603 N N . ASP A 1 207 ? 23.098 -3.241 -8.902 1.00 91.19 207 ASP A N 1
ATOM 1604 C CA . ASP A 1 207 ? 24.369 -3.377 -8.184 1.00 91.19 207 ASP A CA 1
ATOM 1605 C C . ASP A 1 207 ? 24.352 -4.504 -7.131 1.00 91.19 207 ASP A C 1
ATOM 1607 O O . ASP A 1 207 ? 25.330 -4.699 -6.410 1.00 91.19 207 ASP A O 1
ATOM 1611 N N . GLY A 1 208 ? 23.250 -5.257 -7.039 1.00 90.56 208 GLY A N 1
ATOM 1612 C CA . GLY A 1 208 ? 23.048 -6.321 -6.059 1.00 90.56 208 GLY A CA 1
ATOM 1613 C C . GLY A 1 208 ? 22.650 -5.827 -4.667 1.00 90.56 208 GLY A C 1
ATOM 1614 O O . GLY A 1 208 ? 22.462 -6.654 -3.775 1.00 90.56 208 GLY A O 1
ATOM 1615 N N . SER A 1 209 ? 22.511 -4.514 -4.459 1.00 93.38 209 SER A N 1
ATOM 1616 C CA . SER A 1 209 ? 21.964 -3.971 -3.216 1.00 93.38 209 SER A CA 1
ATOM 1617 C C . SER A 1 209 ? 20.451 -4.191 -3.130 1.00 93.38 209 SER A C 1
ATOM 1619 O O . SER A 1 209 ? 19.772 -4.372 -4.137 1.00 93.38 209 SER A O 1
ATOM 1621 N N . GLU A 1 210 ? 19.898 -4.166 -1.919 1.00 95.31 210 GLU A N 1
ATOM 1622 C CA . GLU A 1 210 ? 18.451 -4.102 -1.707 1.00 95.31 210 GLU A CA 1
ATOM 1623 C C . GLU A 1 210 ? 18.075 -2.666 -1.335 1.00 95.31 210 GLU A C 1
ATOM 1625 O O . GLU A 1 210 ? 18.644 -2.092 -0.403 1.00 95.31 210 GLU A O 1
ATOM 1630 N N . ALA A 1 211 ? 17.112 -2.079 -2.045 1.00 95.81 211 ALA A N 1
ATOM 1631 C CA . ALA A 1 211 ? 16.696 -0.700 -1.802 1.00 95.81 211 ALA A CA 1
ATOM 1632 C C . ALA A 1 211 ? 15.177 -0.562 -1.717 1.00 95.81 211 ALA A C 1
ATOM 1634 O O . ALA A 1 211 ? 14.426 -1.309 -2.349 1.00 95.81 211 ALA A O 1
ATOM 1635 N N . LYS A 1 212 ? 14.714 0.442 -0.955 1.00 97.44 212 LYS A N 1
ATOM 1636 C CA . LYS A 1 212 ? 13.305 0.850 -0.971 1.00 97.44 212 LYS A CA 1
ATOM 1637 C C . LYS A 1 212 ? 12.944 1.303 -2.378 1.00 97.44 212 LYS A C 1
ATOM 1639 O O . LYS A 1 212 ? 13.590 2.191 -2.928 1.00 97.44 212 LYS A O 1
ATOM 1644 N N . VAL A 1 213 ? 11.848 0.762 -2.893 1.00 97.56 213 VAL A N 1
ATOM 1645 C CA . VAL A 1 213 ? 11.309 1.139 -4.199 1.00 97.56 213 VAL A CA 1
ATOM 1646 C C . VAL A 1 213 ? 9.967 1.851 -4.103 1.00 97.56 213 VAL A C 1
ATOM 1648 O O . VAL A 1 213 ? 9.712 2.755 -4.890 1.00 97.56 213 VAL A O 1
ATOM 1651 N N . ILE A 1 214 ? 9.114 1.494 -3.139 1.00 98.19 214 ILE A N 1
ATOM 1652 C CA . ILE A 1 214 ? 7.794 2.111 -2.944 1.00 98.19 214 ILE A CA 1
ATOM 1653 C C . ILE A 1 214 ? 7.483 2.138 -1.445 1.00 98.19 214 ILE A C 1
ATOM 1655 O O . ILE A 1 214 ? 7.723 1.155 -0.747 1.00 98.19 214 ILE A O 1
ATOM 1659 N N . SER A 1 215 ? 6.926 3.232 -0.936 1.00 98.56 215 SER A N 1
ATOM 1660 C CA . SER A 1 215 ? 6.329 3.279 0.404 1.00 98.56 215 SER A CA 1
ATOM 1661 C C . SER A 1 215 ? 5.113 4.187 0.431 1.00 98.56 215 SER A C 1
ATOM 1663 O O . SER A 1 215 ? 5.061 5.156 -0.320 1.00 98.56 215 SER A O 1
ATOM 1665 N N . PHE A 1 216 ? 4.150 3.882 1.291 1.00 98.69 216 PHE A N 1
ATOM 1666 C CA . PHE A 1 216 ? 2.982 4.727 1.531 1.00 98.69 216 PHE A CA 1
ATOM 1667 C C . PHE A 1 216 ? 2.266 4.299 2.814 1.00 98.69 216 PHE A C 1
ATOM 1669 O O . PHE A 1 216 ? 2.439 3.179 3.305 1.00 98.69 216 PHE A O 1
ATOM 1676 N N . THR A 1 217 ? 1.411 5.184 3.308 1.00 98.69 217 THR A N 1
ATOM 1677 C CA . THR A 1 217 ? 0.559 4.968 4.474 1.00 98.69 217 THR A CA 1
ATOM 1678 C C . THR A 1 217 ? -0.906 4.970 4.045 1.00 98.69 217 THR A C 1
ATOM 1680 O O . THR A 1 217 ? -1.364 5.858 3.323 1.00 98.69 217 THR A O 1
ATOM 1683 N N . VAL A 1 218 ? -1.662 3.962 4.475 1.00 98.75 218 VAL A N 1
ATOM 1684 C CA . VAL A 1 218 ? -3.082 3.792 4.151 1.00 98.75 218 VAL A CA 1
ATOM 1685 C C . VAL A 1 218 ? -3.914 4.200 5.370 1.00 98.75 218 VAL A C 1
ATOM 1687 O O . VAL A 1 218 ? -3.909 3.476 6.369 1.00 98.75 218 VAL A O 1
ATOM 1690 N N . PRO A 1 219 ? -4.635 5.335 5.323 1.00 98.44 219 PRO A N 1
ATOM 1691 C CA . PRO A 1 219 ? -5.444 5.798 6.445 1.00 98.44 219 PRO A CA 1
ATOM 1692 C C . PRO A 1 219 ? -6.742 4.992 6.581 1.00 98.44 219 PRO A C 1
ATOM 1694 O O . PRO A 1 219 ? -7.237 4.405 5.611 1.00 98.44 219 PRO A O 1
ATOM 1697 N N . LYS A 1 220 ? -7.365 5.042 7.766 1.00 98.38 220 LYS A N 1
ATOM 1698 C CA . LYS A 1 220 ? -8.594 4.291 8.077 1.00 98.38 220 LYS A CA 1
ATOM 1699 C C . LYS A 1 220 ? -9.712 4.445 7.050 1.00 98.38 220 LYS A C 1
ATOM 1701 O O . LYS A 1 220 ? -10.350 3.462 6.688 1.00 98.38 220 LYS A O 1
ATOM 1706 N N . SER A 1 221 ? -9.942 5.660 6.554 1.00 98.00 221 SER A N 1
ATOM 1707 C CA . SER A 1 221 ? -10.980 5.917 5.547 1.00 98.00 221 SER A CA 1
ATOM 1708 C C . SER A 1 221 ? -10.775 5.100 4.274 1.00 98.00 221 SER A C 1
ATOM 1710 O O . SER A 1 221 ? -11.740 4.636 3.671 1.00 98.00 221 SER A O 1
ATOM 1712 N N . THR A 1 222 ? -9.520 4.915 3.874 1.00 98.44 222 THR A N 1
ATOM 1713 C CA . THR A 1 222 ? -9.160 4.153 2.683 1.00 98.44 222 THR A CA 1
ATOM 1714 C C . THR A 1 222 ? -9.246 2.659 2.946 1.00 98.44 222 THR A C 1
ATOM 1716 O O . THR A 1 222 ? -9.789 1.932 2.119 1.00 98.44 222 THR A O 1
ATOM 1719 N N . ILE A 1 223 ? -8.801 2.208 4.120 1.00 98.75 223 ILE A N 1
ATOM 1720 C CA . ILE A 1 223 ? -8.968 0.823 4.580 1.00 98.75 223 ILE A CA 1
ATOM 1721 C C . ILE A 1 223 ? -10.453 0.422 4.544 1.00 98.75 223 ILE A C 1
ATOM 1723 O O . ILE A 1 223 ? -10.812 -0.600 3.961 1.00 98.75 223 ILE A O 1
ATOM 1727 N N . ASP A 1 224 ? -11.331 1.265 5.088 1.00 98.50 224 ASP A N 1
ATOM 1728 C CA . ASP A 1 224 ? -12.780 1.035 5.081 1.00 98.50 224 ASP A CA 1
ATOM 1729 C C . ASP A 1 224 ? -13.364 1.050 3.665 1.00 98.50 224 ASP A C 1
ATOM 1731 O O . ASP A 1 224 ? -14.259 0.263 3.337 1.00 98.50 224 ASP A O 1
ATOM 1735 N N . GLY A 1 225 ? -12.841 1.917 2.799 1.00 98.06 225 GLY A N 1
ATOM 1736 C CA . GLY A 1 225 ? -13.229 1.960 1.396 1.00 98.06 225 GLY A CA 1
ATOM 1737 C C . GLY A 1 225 ? -12.826 0.707 0.616 1.00 98.06 225 GLY A C 1
ATOM 1738 O O . GLY A 1 225 ? -13.635 0.206 -0.162 1.00 98.06 225 GLY A O 1
ATOM 1739 N N . LEU A 1 226 ? -11.635 0.156 0.869 1.00 98.00 226 LEU A N 1
ATOM 1740 C CA . LEU A 1 226 ? -11.179 -1.120 0.302 1.00 98.00 226 LEU A CA 1
ATOM 1741 C C . LEU A 1 226 ? -12.030 -2.288 0.816 1.00 98.00 226 LEU A C 1
ATOM 1743 O O . LEU A 1 226 ? -12.460 -3.133 0.031 1.00 98.00 226 LEU A O 1
ATOM 1747 N N . LYS A 1 227 ? -12.325 -2.320 2.124 1.00 98.25 227 LYS A N 1
ATOM 1748 C CA . LYS A 1 227 ? -13.137 -3.381 2.742 1.00 98.25 227 LYS A CA 1
ATOM 1749 C C . LYS A 1 227 ? -14.571 -3.403 2.220 1.00 98.25 227 LYS A C 1
ATOM 1751 O O . LYS A 1 227 ? -15.161 -4.468 2.079 1.00 98.25 227 LYS A O 1
ATOM 1756 N N . SER A 1 228 ? -15.127 -2.222 1.962 1.00 97.81 228 SER A N 1
ATOM 1757 C CA . SER A 1 228 ? -16.468 -2.049 1.395 1.00 97.81 228 SER A CA 1
ATOM 1758 C C . SER A 1 228 ? -16.502 -2.076 -0.136 1.00 97.81 228 SER A C 1
ATOM 1760 O O . SER A 1 228 ? -17.573 -1.875 -0.705 1.00 97.81 228 SER A O 1
ATOM 1762 N N . GLU A 1 229 ? -15.355 -2.282 -0.794 1.00 95.62 229 GLU A N 1
ATOM 1763 C CA . GLU A 1 229 ? -15.192 -2.270 -2.257 1.00 95.62 229 GLU A CA 1
ATOM 1764 C C . GLU A 1 229 ? -15.637 -0.951 -2.928 1.00 95.62 229 GLU A C 1
ATOM 1766 O O . GLU A 1 229 ? -15.933 -0.895 -4.121 1.00 95.62 229 GLU A O 1
ATOM 1771 N N . THR A 1 230 ? -15.683 0.147 -2.168 1.00 96.94 230 THR A N 1
ATOM 1772 C CA . THR A 1 230 ? -16.014 1.486 -2.687 1.00 96.94 230 THR A CA 1
ATOM 1773 C C . THR A 1 230 ? -14.796 2.228 -3.230 1.00 96.94 230 THR A C 1
ATOM 1775 O O . THR A 1 230 ? -14.950 3.150 -4.034 1.00 96.94 230 THR A O 1
ATOM 1778 N N . ILE A 1 231 ? -13.596 1.819 -2.816 1.00 96.12 231 ILE A N 1
ATOM 1779 C CA . ILE A 1 231 ? -12.316 2.281 -3.352 1.00 96.12 231 ILE A CA 1
ATOM 1780 C C . ILE A 1 231 ? -11.638 1.068 -3.989 1.00 96.12 231 ILE A C 1
ATOM 1782 O O . ILE A 1 231 ? -11.308 0.130 -3.267 1.00 96.12 231 ILE A O 1
ATOM 1786 N N . PRO A 1 232 ? -11.431 1.049 -5.313 1.00 95.38 232 PRO A N 1
ATOM 1787 C CA . PRO A 1 232 ? -10.707 -0.034 -5.955 1.00 95.38 232 PRO A CA 1
ATOM 1788 C C . PRO A 1 232 ? -9.195 0.152 -5.765 1.00 95.38 232 PRO A C 1
ATOM 1790 O O . PRO A 1 232 ? -8.666 1.263 -5.859 1.00 95.38 232 PRO A O 1
ATOM 1793 N N . ALA A 1 233 ? -8.482 -0.946 -5.516 1.00 95.12 233 ALA A N 1
ATOM 1794 C CA . ALA A 1 233 ? -7.071 -0.907 -5.135 1.00 95.12 233 ALA A CA 1
ATOM 1795 C C . ALA A 1 233 ? -6.158 -0.246 -6.175 1.00 95.12 233 ALA A C 1
ATOM 1797 O O . ALA A 1 233 ? -5.188 0.418 -5.828 1.00 95.12 233 ALA A O 1
ATOM 1798 N N . ASN A 1 234 ? -6.479 -0.369 -7.462 1.00 91.56 234 ASN A N 1
ATOM 1799 C CA . ASN A 1 234 ? -5.682 0.218 -8.537 1.00 91.56 234 ASN A CA 1
ATOM 1800 C C . ASN A 1 234 ? -5.652 1.757 -8.532 1.00 91.56 234 ASN A C 1
ATOM 1802 O O . ASN A 1 234 ? -4.853 2.312 -9.280 1.00 91.56 234 ASN A O 1
ATOM 1806 N N . LEU A 1 235 ? -6.501 2.415 -7.734 1.00 91.75 235 LEU A N 1
ATOM 1807 C CA . LEU A 1 235 ? -6.521 3.870 -7.553 1.00 91.75 235 LEU A CA 1
ATOM 1808 C C . LEU A 1 235 ? -5.793 4.323 -6.281 1.00 91.75 235 LEU A C 1
ATOM 1810 O O . LEU A 1 235 ? -5.701 5.516 -6.040 1.00 91.75 235 LEU A O 1
ATOM 1814 N N . LEU A 1 236 ? -5.258 3.413 -5.456 1.00 93.50 236 LEU A N 1
ATOM 1815 C CA . LEU A 1 236 ? -4.572 3.786 -4.209 1.00 93.50 236 LEU A CA 1
ATOM 1816 C C . LEU A 1 236 ? -3.383 4.730 -4.432 1.00 93.50 236 LEU A C 1
ATOM 1818 O O . LEU A 1 236 ? -3.075 5.519 -3.550 1.00 93.50 236 LEU A O 1
ATOM 1822 N N . GLY A 1 237 ? -2.728 4.651 -5.592 1.00 87.94 237 GLY A N 1
ATOM 1823 C CA . GLY A 1 237 ? -1.639 5.554 -5.970 1.00 87.94 237 GLY A CA 1
ATOM 1824 C C . GLY A 1 237 ? -2.078 6.944 -6.421 1.00 87.94 237 GLY A C 1
ATOM 1825 O O . GLY A 1 237 ? -1.224 7.812 -6.581 1.00 87.94 237 GLY A O 1
ATOM 1826 N N . ASP A 1 238 ? -3.377 7.155 -6.631 1.00 89.25 238 ASP A N 1
ATOM 1827 C CA . ASP A 1 238 ? -3.919 8.453 -7.011 1.00 89.25 238 ASP A CA 1
ATOM 1828 C C . ASP A 1 238 ? -4.018 9.374 -5.785 1.00 89.25 238 ASP A C 1
ATOM 1830 O O . ASP A 1 238 ? -4.055 8.940 -4.627 1.00 89.25 238 ASP A O 1
ATOM 1834 N N . GLU A 1 239 ? -4.086 10.680 -6.037 1.00 80.56 239 GLU A N 1
ATOM 1835 C CA . GLU A 1 239 ? -4.134 11.679 -4.974 1.00 80.56 239 GLU A CA 1
ATOM 1836 C C . GLU A 1 239 ? -5.328 11.469 -4.028 1.00 80.56 239 GLU A C 1
ATOM 1838 O O . GLU A 1 239 ? -6.489 11.409 -4.439 1.00 80.56 239 GLU A O 1
ATOM 1843 N N . GLY A 1 240 ? -5.036 11.426 -2.724 1.00 87.75 240 GLY A N 1
ATOM 1844 C CA . GLY A 1 240 ? -6.039 11.463 -1.659 1.00 87.75 240 GLY A CA 1
ATOM 1845 C C . GLY A 1 240 ? -6.446 10.112 -1.069 1.00 87.75 240 GLY A C 1
ATOM 1846 O O . GLY A 1 240 ? -7.203 10.106 -0.098 1.00 87.75 240 GLY A O 1
ATOM 1847 N N . TYR A 1 241 ? -5.944 8.988 -1.589 1.00 95.56 241 TYR A N 1
ATOM 1848 C CA . TYR A 1 241 ? -6.218 7.666 -1.010 1.00 95.56 241 TYR A CA 1
ATOM 1849 C C . TYR A 1 241 ? -5.136 7.175 -0.049 1.00 95.56 241 TYR A C 1
ATOM 1851 O O . TYR A 1 241 ? -5.445 6.457 0.901 1.00 95.56 241 TYR A O 1
ATOM 1859 N N . VAL A 1 242 ? -3.890 7.586 -0.245 1.00 97.62 242 VAL A N 1
ATOM 1860 C CA . VAL A 1 242 ? -2.769 7.276 0.649 1.00 97.62 242 VAL A CA 1
ATOM 1861 C C . VAL A 1 242 ? -2.052 8.557 1.059 1.00 97.62 242 VAL A C 1
ATOM 1863 O O . VAL A 1 242 ? -2.161 9.586 0.387 1.00 97.62 242 VAL A O 1
ATOM 1866 N N . THR A 1 243 ? -1.313 8.498 2.161 1.00 97.44 243 THR A N 1
ATOM 1867 C CA . THR A 1 243 ? -0.371 9.544 2.575 1.00 97.44 243 THR A CA 1
ATOM 1868 C C . THR A 1 243 ? 1.060 9.035 2.459 1.00 97.44 243 THR A C 1
ATOM 1870 O O . THR A 1 243 ? 1.289 7.836 2.293 1.00 97.44 243 THR A O 1
ATOM 1873 N N . ASP A 1 244 ? 2.026 9.955 2.493 1.00 96.94 244 ASP A N 1
ATOM 1874 C CA . ASP A 1 244 ? 3.462 9.636 2.485 1.00 96.94 244 ASP A CA 1
ATOM 1875 C C . ASP A 1 244 ? 3.888 8.743 1.307 1.00 96.94 244 ASP A C 1
ATOM 1877 O O . ASP A 1 244 ? 4.815 7.936 1.413 1.00 96.94 244 ASP A O 1
ATOM 1881 N N . LEU A 1 245 ? 3.185 8.881 0.174 1.00 97.19 245 LEU A N 1
ATOM 1882 C CA . LEU A 1 245 ? 3.487 8.138 -1.037 1.00 97.19 245 LEU A CA 1
ATOM 1883 C C . LEU A 1 245 ? 4.855 8.557 -1.558 1.00 97.19 245 LEU A C 1
ATOM 1885 O O . LEU A 1 245 ? 5.078 9.699 -1.958 1.00 97.19 245 LEU A O 1
ATOM 1889 N N . TRP A 1 246 ? 5.753 7.589 -1.592 1.00 97.88 246 TRP A N 1
ATOM 1890 C CA . TRP A 1 246 ? 7.058 7.703 -2.202 1.00 97.88 246 TRP A CA 1
ATOM 1891 C C . TRP A 1 246 ? 7.251 6.540 -3.165 1.00 97.88 246 TRP A C 1
ATOM 1893 O O . TRP A 1 246 ? 7.005 5.381 -2.824 1.00 97.88 246 TRP A O 1
ATOM 1903 N N . ILE A 1 247 ? 7.694 6.858 -4.373 1.00 97.25 247 ILE A N 1
ATOM 1904 C CA . ILE A 1 247 ? 7.988 5.902 -5.436 1.00 97.25 247 ILE A CA 1
ATOM 1905 C C . ILE A 1 247 ? 9.392 6.235 -5.934 1.00 97.25 247 ILE A C 1
ATOM 1907 O O . ILE A 1 247 ? 9.707 7.408 -6.150 1.00 97.25 247 ILE A O 1
ATOM 1911 N N . LEU A 1 248 ? 10.234 5.216 -6.096 1.00 96.12 248 LEU A N 1
ATOM 1912 C CA . LEU A 1 248 ? 11.569 5.365 -6.659 1.00 96.12 248 LEU A CA 1
ATOM 1913 C C . LEU A 1 248 ? 11.462 6.051 -8.033 1.00 96.12 248 LEU A C 1
ATOM 1915 O O . LEU A 1 248 ? 10.689 5.573 -8.863 1.00 96.12 248 LEU A O 1
ATOM 1919 N N . PRO A 1 249 ? 12.225 7.128 -8.307 1.00 95.88 249 PRO A N 1
ATOM 1920 C CA . PRO A 1 249 ? 12.056 7.912 -9.531 1.00 95.88 249 PRO A CA 1
ATOM 1921 C C . PRO A 1 249 ? 12.117 7.100 -10.828 1.00 95.88 249 PRO A C 1
ATOM 1923 O O . PRO A 1 249 ? 11.324 7.350 -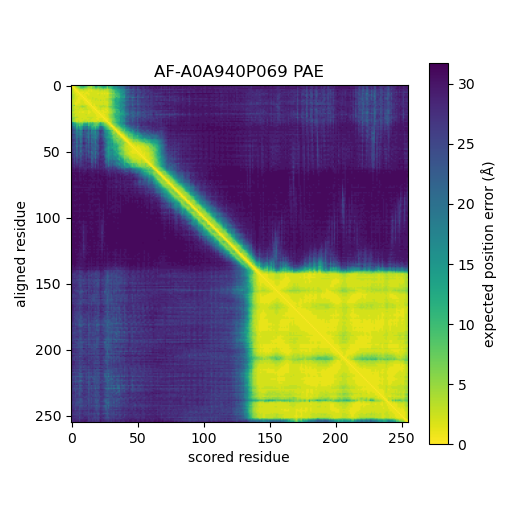11.728 1.00 95.88 249 PRO A O 1
ATOM 1926 N N . SER A 1 250 ? 12.972 6.076 -10.898 1.00 93.44 250 SER A N 1
ATOM 1927 C CA . SER A 1 250 ? 13.080 5.205 -12.076 1.00 93.44 250 SER A CA 1
ATOM 1928 C C . SER A 1 250 ? 11.814 4.391 -12.367 1.00 93.44 250 SER A C 1
ATOM 1930 O O . SER A 1 250 ? 11.604 3.995 -13.505 1.00 93.44 250 SER A O 1
ATOM 1932 N N . LEU A 1 251 ? 10.938 4.170 -11.378 1.00 94.06 251 LEU A N 1
ATOM 1933 C CA . LEU A 1 251 ? 9.633 3.528 -11.580 1.00 94.06 251 LEU A CA 1
ATOM 1934 C C . LEU A 1 251 ? 8.562 4.494 -12.110 1.00 94.06 251 LEU A C 1
ATOM 1936 O O . LEU A 1 251 ? 7.461 4.059 -12.439 1.00 94.06 251 LEU A O 1
ATOM 1940 N N . LEU A 1 252 ? 8.840 5.799 -12.157 1.00 94.25 252 LEU A N 1
ATOM 1941 C CA . LEU A 1 252 ? 7.931 6.804 -12.720 1.00 94.25 252 LEU A CA 1
ATOM 1942 C C . LEU A 1 252 ? 8.241 7.108 -14.185 1.00 94.25 252 LEU A C 1
ATOM 1944 O O . LEU A 1 252 ? 7.443 7.757 -14.861 1.00 94.25 252 LEU A O 1
ATOM 1948 N N . GLU A 1 253 ? 9.391 6.650 -14.668 1.00 90.88 253 GLU A N 1
ATOM 1949 C CA . GLU A 1 253 ? 9.747 6.743 -16.072 1.00 90.88 253 GLU A CA 1
ATOM 1950 C C . GLU A 1 253 ? 8.848 5.814 -16.893 1.00 90.88 253 GLU A C 1
ATOM 1952 O O . GLU A 1 253 ? 8.460 4.724 -16.457 1.00 90.88 253 GLU A O 1
ATOM 1957 N N . SER A 1 254 ? 8.460 6.281 -18.076 1.00 75.94 254 SER A N 1
ATOM 1958 C CA . SER A 1 254 ? 7.687 5.481 -19.018 1.00 75.94 254 SER A CA 1
ATOM 1959 C C . SER A 1 254 ? 8.575 4.387 -19.603 1.00 75.94 254 SER A C 1
ATOM 1961 O O . SER A 1 254 ? 9.670 4.703 -20.066 1.00 75.94 254 SER A O 1
ATOM 1963 N N . ASP A 1 255 ? 8.071 3.149 -19.590 1.00 66.50 255 ASP A N 1
ATOM 1964 C CA . ASP A 1 255 ? 8.690 1.996 -20.259 1.00 66.50 255 ASP A CA 1
ATOM 1965 C C . ASP A 1 255 ? 8.840 2.214 -21.779 1.00 66.50 255 ASP A C 1
ATOM 1967 O O . ASP A 1 255 ? 7.924 2.824 -22.390 1.00 66.50 255 ASP A O 1
#

Foldseek 3Di:
DFDWDADPPPRDTDGPPDQADPVPRHGDDDDPPVPVVVVVVVVVVVVVVVVVVVVVVVVCVVPPDDDDDDDDDDDDDDDDDDDDDDDDDDDDDDDDDDDDDDDDDDDDDDDDDDDDDDDDDDDDDDDDDDDDPDDPDPDQQVLFPFFGWDDWDDDQAEIETEGEGDDDPALLVSVLSQLVSLLSCLAPVVRLSHQKYWYWYWYQDPVRDIDTFWIWMAGNVLSVCSNVVVDDSSCCQPPPGIHPTDGHVVSVDGD

pLDDT: mean 75.27, std 22.93, range [32.59, 98.75]

Solvent-accessible surface area (backbone atoms only — not comparable to full-atom values): 16660 Å² total; per-residue (Å²): 132,87,66,62,38,65,38,91,83,83,60,48,82,38,57,64,83,43,57,46,36,91,88,74,64,51,74,42,87,82,76,76,70,74,64,60,59,65,58,53,57,70,61,46,57,63,53,56,54,51,51,52,56,54,51,59,55,49,53,53,66,75,71,64,77,91,75,90,80,84,90,86,81,86,83,86,84,84,89,79,92,80,86,85,89,85,79,89,85,89,85,88,83,91,85,89,82,85,83,89,81,91,82,82,86,86,82,84,85,80,81,85,83,86,83,89,82,91,80,91,84,84,84,82,90,76,89,77,87,74,83,82,76,89,64,88,78,75,58,74,75,66,56,38,76,60,47,42,69,74,45,76,50,78,59,95,50,38,36,40,40,33,32,41,41,68,86,52,102,37,38,67,51,39,53,43,42,58,35,46,24,51,42,43,32,30,66,77,66,58,50,58,78,34,51,32,43,38,41,39,31,28,31,78,42,94,88,71,46,76,42,80,43,38,34,34,30,38,42,39,74,42,43,52,24,43,58,69,65,76,41,61,43,84,51,43,88,43,93,83,42,43,43,79,74,45,66,39,67,80,50,72,50,83,125

Secondary structure (DSSP, 8-state):
---EEE-TTT--EEETT-SB-TTT--B-----THHHHHHHHHHHHHHHHHHHHHHHHHHHHHS----------------------------------------------------------------------------GGGS-SSSEEEEEEE-SSEEEEEEE----SSHHHHHHHHHHHHHHHHHHS-GGGSSEEEEEEEEE-TTS-EEEEEEEEEEHHHHHHHHTTSS-GGGTTSBTTBEEEEE-GGGTS--

Radius of gyration: 32.18 Å; Cα contacts (8 Å, |Δi|>4): 259; chains: 1; bounding box: 85×74×83 Å

Mean predicted aligned error: 21.28 Å

Nearest PDB structures (foldseek):
  4iy4-assembly1_C  TM=5.370E-01  e=3.349E+00  Homo sapiens
  6z6b-assembly2_PPP  TM=4.091E-01  e=2.324E+00  La Crosse virus
  5cw3-assembly1_B  TM=3.985E-01  e=2.965E+00  Camponotus floridanus
  4z0v-assembly1_A  TM=3.864E-01  e=2.057E+00  Homo sapiens
  4z2b-assembly1_A  TM=3.869E-01  e=5.450E+00  Homo sapiens

Sequence (255 aa):
MAMTKRCKNCGQQIPFGAKNCPNCGAQQSSFPIGCIIALAIAAALPIIFLAIIFFAAFISVIFGNSKSSETTSLPDSSIVIQTEPETEEITTEETTEEPTEATTEELTEATTEPETEATTEAPVETTEEVTEKSTEIKTKDDIIRFGDLLDLTETSTYVVIKAKIRPSYSNQATIRQNYFNIEKLVQDYGYDKYQEIQYWAVADMQDGSEAKVISFTVPKSTIDGLKSETIPANLLGDEGYVTDLWILPSLLESD